Protein AF-A0A662HKB6-F1 (afdb_monomer)

Nearest PDB structures (foldseek):
  6t1f-assembly1_A  TM=4.446E-01  e=5.314E-02  Caulobacter vibrioides NA1000
  7nfu-assembly2_B  TM=4.432E-01  e=6.520E-02  Geobacillus thermoleovorans CCB_US3_UF5
  6t1f-assembly2_C  TM=4.461E-01  e=5.593E-02  Caulobacter vibrioides NA1000
  6t1f-assembly2_D  TM=4.599E-01  e=1.334E-01  Caulobacter vibrioides NA1000
  7nfu-assembly1_A  TM=4.389E-01  e=1.033E-01  Geobacillus thermoleovorans CCB_US3_UF5

Solvent-accessible surface area (backbone atoms only — not comparable to full-atom values): 12835 Å² total; per-residue (Å²): 141,70,59,69,67,50,49,54,52,49,52,50,44,53,34,51,76,72,70,71,57,39,55,35,60,49,13,47,52,52,43,44,40,34,75,76,65,66,45,51,61,64,60,52,18,66,72,62,75,43,57,51,72,59,53,52,52,37,39,52,51,33,55,43,33,55,77,67,58,35,38,51,39,69,68,94,68,88,85,84,77,86,80,76,89,72,74,92,62,95,64,63,48,66,30,46,47,74,50,52,54,54,55,46,52,48,47,51,49,41,46,74,68,59,62,49,55,80,86,46,46,63,57,49,45,40,50,48,50,67,70,46,46,84,56,51,66,68,48,53,53,50,48,49,51,46,45,64,60,52,57,70,71,51,61,62,94,79,50,62,65,66,60,52,51,50,52,51,50,56,56,47,71,71,57,75,94,78,87,77,93,74,61,68,67,58,53,51,52,48,47,52,48,17,64,75,71,72,44,60,52,67,58,54,53,53,50,55,49,48,56,54,34,45,79,67,69,78,104

Sequence (219 aa):
DVDDKEAILLSLSENRIRGDLNPQEVGEALRILKEEYGMSEEEVSQYLSERVVELRRLLEIARVVRGIGARVVEKAGRWRQKVKIERLEEKEVEIPRSIAELLNEIVDWIRNWEFIKEEEENELRAWLLRRGAGLRQWHVMRLRELVRRELRQKRKEEVDVRVFLDEAIAMLSRKKLLKALVDEACITMAKSYAQISKVAFDDIIEEALREYLEKRGYL

pLDDT: mean 74.03, std 15.96, range [29.83, 93.56]

Foldseek 3Di:
DPPPLVVLLVVLQVCVVVVNDFLLSLLVSLCCCCVVVVDDLVRSCVSNVHDSVVNVVSVLLNVLLVVLQAGEGADPDFDDDDDDPDDDDPDRQYAYPLLLVLQLVLLVVCVVLPLDDPVCSSVSSSVSCVLCSNPGPVLSVVLSVCCVPPVSPDDSVPDDPVVVSVVSSVVSVPDDDDDDDDDPVVLVVLVVVCVVVVHDSVVSVVVVVVVVCVVVVVD

Structure (mmCIF, N/CA/C/O backbone):
data_AF-A0A662HKB6-F1
#
_entry.id   AF-A0A662HKB6-F1
#
loop_
_atom_site.group_PDB
_atom_site.id
_atom_site.type_symbol
_atom_site.label_atom_id
_atom_site.label_alt_id
_atom_site.label_comp_id
_atom_site.label_asym_id
_atom_site.label_entity_id
_atom_site.label_seq_id
_atom_site.pdbx_PDB_ins_code
_atom_site.Cartn_x
_atom_site.Cartn_y
_atom_site.Cartn_z
_atom_site.occupancy
_atom_site.B_iso_or_equiv
_atom_site.auth_seq_id
_atom_site.auth_comp_id
_atom_site.auth_asym_id
_atom_site.auth_atom_id
_atom_site.pdbx_PDB_model_num
ATOM 1 N N . ASP A 1 1 ? -19.133 -14.938 35.413 1.00 44.97 1 ASP A N 1
ATOM 2 C CA . ASP A 1 1 ? -18.975 -14.548 33.997 1.00 44.97 1 ASP A CA 1
ATOM 3 C C . ASP A 1 1 ? -17.514 -14.321 33.624 1.00 44.97 1 ASP A C 1
ATOM 5 O O . ASP A 1 1 ? -17.145 -13.242 33.185 1.00 44.97 1 ASP A O 1
ATOM 9 N N . VAL A 1 2 ? -16.664 -15.333 33.834 1.00 48.47 2 VAL A N 1
ATOM 10 C CA . VAL A 1 2 ? -15.216 -15.284 33.525 1.00 48.47 2 VAL A CA 1
ATOM 11 C C . VAL A 1 2 ? -14.871 -16.159 32.302 1.00 48.47 2 VAL A C 1
ATOM 13 O O . VAL A 1 2 ? -13.760 -16.095 31.801 1.00 48.47 2 VAL A O 1
ATOM 16 N N . ASP A 1 3 ? -15.832 -16.896 31.742 1.00 72.12 3 ASP A N 1
ATOM 17 C CA . ASP A 1 3 ? -15.559 -17.951 30.752 1.00 72.12 3 ASP A CA 1
ATOM 18 C C . ASP A 1 3 ? -15.397 -17.419 29.310 1.00 72.12 3 ASP A C 1
ATOM 20 O O . ASP A 1 3 ? -14.420 -17.729 28.635 1.00 72.12 3 ASP A O 1
ATOM 24 N N . ASP A 1 4 ? -16.272 -16.516 28.848 1.00 73.62 4 ASP A N 1
ATOM 25 C CA . ASP A 1 4 ? -16.266 -16.074 27.439 1.00 73.62 4 ASP A CA 1
ATOM 26 C C . ASP A 1 4 ? -15.026 -15.242 27.063 1.00 73.62 4 ASP A C 1
ATOM 28 O O . ASP A 1 4 ? -14.464 -15.380 25.974 1.00 73.62 4 ASP A O 1
ATOM 32 N N . LYS A 1 5 ? -14.558 -14.394 27.987 1.00 76.00 5 LYS A N 1
ATOM 33 C CA . LYS A 1 5 ? -13.358 -13.564 27.795 1.00 76.00 5 LYS A CA 1
ATOM 34 C C . LYS A 1 5 ? -12.097 -14.425 27.704 1.00 76.00 5 LYS A C 1
ATOM 36 O O . LYS A 1 5 ? -11.258 -14.199 26.830 1.00 76.00 5 LYS A O 1
ATOM 41 N N . GLU A 1 6 ? -11.958 -15.392 28.611 1.00 73.25 6 GLU A N 1
ATOM 42 C CA . GLU A 1 6 ? -10.824 -16.319 28.617 1.00 73.25 6 GLU A CA 1
ATOM 43 C C . GLU A 1 6 ? -10.870 -17.248 27.404 1.00 73.25 6 GLU A C 1
ATOM 45 O O . GLU A 1 6 ? -9.833 -17.463 26.783 1.00 73.25 6 GLU A O 1
ATOM 50 N N . ALA A 1 7 ? -12.053 -17.699 26.980 1.00 76.44 7 ALA A N 1
ATOM 51 C CA . ALA A 1 7 ? -12.219 -18.515 25.780 1.00 76.44 7 ALA A CA 1
ATOM 52 C C . ALA A 1 7 ? -11.756 -17.796 24.499 1.00 76.44 7 ALA A C 1
ATOM 54 O O . ALA A 1 7 ? -11.075 -18.402 23.666 1.00 76.44 7 ALA A O 1
ATOM 55 N N . ILE A 1 8 ? -12.063 -16.501 24.341 1.00 73.62 8 ILE A N 1
ATOM 56 C CA . ILE A 1 8 ? -11.604 -15.702 23.189 1.00 73.62 8 ILE A CA 1
ATOM 57 C C . ILE A 1 8 ? -10.076 -15.560 23.197 1.00 73.62 8 ILE A C 1
ATOM 59 O O . ILE A 1 8 ? -9.433 -15.748 22.162 1.00 73.62 8 ILE A O 1
ATOM 63 N N . LEU A 1 9 ? -9.480 -15.259 24.356 1.00 74.50 9 LEU A N 1
ATOM 64 C CA . LEU A 1 9 ? -8.026 -15.137 24.501 1.00 74.50 9 LEU A CA 1
ATOM 65 C C . LEU A 1 9 ? -7.308 -16.469 24.250 1.00 74.50 9 LEU A C 1
ATOM 67 O O . LEU A 1 9 ? -6.303 -16.499 23.535 1.00 74.50 9 LEU A O 1
ATOM 71 N N . LEU A 1 10 ? -7.840 -17.566 24.794 1.00 71.19 10 LEU A N 1
ATOM 72 C CA . LEU A 1 10 ? -7.297 -18.909 24.615 1.00 71.19 10 LEU A CA 1
ATOM 73 C C . LEU A 1 10 ? -7.346 -19.307 23.137 1.00 71.19 10 LEU A C 1
ATOM 75 O O . LEU A 1 10 ? -6.314 -19.659 22.570 1.00 71.19 10 LEU A O 1
ATOM 79 N N . SER A 1 11 ? -8.503 -19.135 22.489 1.00 70.31 11 SER A N 1
ATOM 80 C CA . SER A 1 11 ? -8.692 -19.386 21.056 1.00 70.31 11 SER A CA 1
ATOM 81 C C . SER A 1 11 ? -7.712 -18.582 20.196 1.00 70.31 11 SER A C 1
ATOM 83 O O . SER A 1 11 ? -7.077 -19.130 19.293 1.00 70.31 11 SER A O 1
ATOM 85 N N . LEU A 1 12 ? -7.511 -17.294 20.501 1.00 70.62 12 LEU A N 1
ATOM 86 C CA . LEU A 1 12 ? -6.524 -16.470 19.803 1.00 70.62 12 LEU A CA 1
ATOM 87 C C . LEU A 1 12 ? -5.098 -16.991 19.998 1.00 70.62 12 LEU A C 1
ATOM 89 O O . LEU A 1 12 ? -4.363 -17.125 19.022 1.00 70.62 12 LEU A O 1
ATO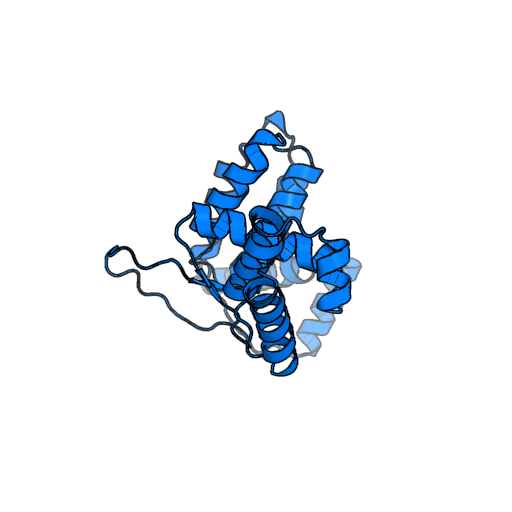M 93 N N . SER A 1 13 ? -4.701 -17.313 21.230 1.00 67.6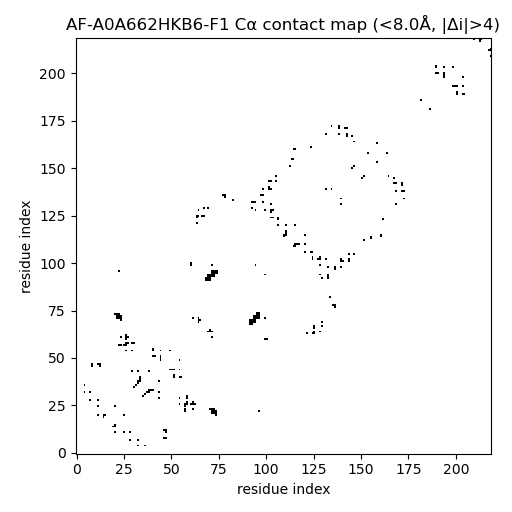9 13 SER A N 1
ATOM 94 C CA . SER A 1 13 ? -3.355 -17.824 21.511 1.00 67.69 13 SER A CA 1
ATOM 95 C C . SER A 1 13 ? -3.084 -19.180 20.841 1.00 67.69 13 SER A C 1
ATOM 97 O O . SER A 1 13 ? -2.036 -19.357 20.218 1.00 67.69 13 SER A O 1
ATOM 99 N N . GLU A 1 14 ? -4.042 -20.111 20.872 1.00 63.50 14 GLU A N 1
ATOM 100 C CA . GLU A 1 14 ? -3.908 -21.442 20.270 1.00 63.50 14 GLU A CA 1
ATOM 101 C C . GLU A 1 14 ? -3.850 -21.380 18.742 1.00 63.50 14 GLU A C 1
ATOM 103 O O . GLU A 1 14 ? -2.961 -21.975 18.123 1.00 63.50 14 GLU A O 1
ATOM 108 N N . ASN A 1 15 ? -4.758 -20.622 18.120 1.00 62.59 15 ASN A N 1
ATOM 109 C CA . ASN A 1 15 ? -4.782 -20.468 16.667 1.00 62.59 15 ASN A CA 1
ATOM 110 C C . ASN A 1 15 ? -3.534 -19.720 16.163 1.00 62.59 15 ASN A C 1
ATOM 112 O O . ASN A 1 15 ? -3.046 -19.991 15.061 1.00 62.59 15 ASN A O 1
ATOM 116 N N . ARG A 1 16 ? -2.961 -18.822 16.978 1.00 61.38 16 ARG A N 1
ATOM 117 C CA . ARG A 1 16 ? -1.699 -18.133 16.667 1.00 61.38 16 ARG A CA 1
ATOM 118 C C . ARG A 1 16 ? -0.515 -19.084 16.662 1.00 61.38 16 ARG A C 1
ATOM 120 O O . ARG A 1 16 ? 0.282 -19.029 15.729 1.00 61.38 16 ARG A O 1
ATOM 127 N N . ILE A 1 17 ? -0.417 -19.956 17.666 1.00 51.34 17 ILE A N 1
ATOM 128 C CA . ILE A 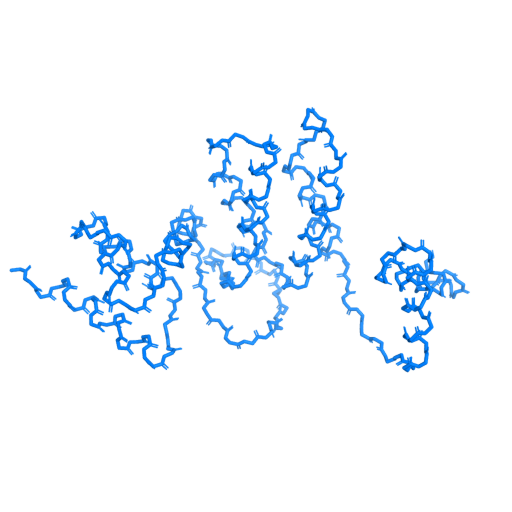1 17 ? 0.647 -20.966 17.764 1.00 51.34 17 ILE A CA 1
ATOM 129 C C . ILE A 1 17 ? 0.602 -21.923 16.565 1.00 51.34 17 ILE A C 1
ATOM 131 O O . ILE A 1 17 ? 1.651 -22.329 16.067 1.00 51.34 17 ILE A O 1
ATOM 135 N N . ARG A 1 18 ? -0.599 -22.248 16.067 1.00 50.28 18 ARG A N 1
ATOM 136 C CA . ARG A 1 18 ? -0.783 -23.088 14.872 1.00 50.28 18 ARG A CA 1
ATOM 137 C C . ARG A 1 18 ? -0.491 -22.370 13.549 1.00 50.28 18 ARG A C 1
ATOM 139 O O . ARG A 1 18 ? -0.201 -23.040 12.565 1.00 50.28 18 ARG A O 1
ATOM 146 N N . GLY A 1 19 ? -0.503 -21.035 13.529 1.00 51.00 19 GLY A N 1
ATOM 147 C CA . GLY A 1 19 ? -0.303 -20.237 12.314 1.00 51.00 19 GLY A CA 1
ATOM 148 C C . GLY A 1 19 ? -1.530 -20.175 11.395 1.00 51.00 19 GLY A C 1
ATOM 149 O O . GLY A 1 19 ? -1.390 -19.801 10.235 1.00 51.00 19 GLY A O 1
ATOM 150 N N . ASP A 1 20 ? -2.711 -20.521 11.913 1.00 51.31 20 ASP A N 1
ATOM 151 C CA . ASP A 1 20 ? -3.961 -20.662 11.148 1.00 51.31 20 ASP A CA 1
ATOM 152 C C . ASP A 1 20 ? -4.877 -19.428 11.244 1.00 51.31 20 ASP A C 1
ATOM 154 O O . ASP A 1 20 ? -5.998 -19.430 10.735 1.00 51.31 20 ASP A O 1
ATOM 158 N N . LEU A 1 21 ? -4.436 -18.366 11.921 1.00 54.97 21 LEU A N 1
ATOM 159 C CA . LEU A 1 21 ? -5.294 -17.220 12.201 1.00 54.97 21 LEU A CA 1
ATOM 160 C C . LEU A 1 21 ? -5.605 -16.392 10.960 1.00 54.97 21 LEU A C 1
ATOM 162 O O . LEU A 1 21 ? -4.728 -15.806 10.335 1.00 54.97 21 LEU A O 1
ATOM 166 N N . ASN A 1 22 ? -6.892 -16.209 10.690 1.00 59.28 22 ASN A N 1
ATOM 167 C CA . ASN A 1 22 ? -7.340 -15.184 9.769 1.00 59.28 22 ASN A CA 1
ATOM 168 C C . ASN A 1 22 ? -7.213 -13.783 10.432 1.00 59.28 22 ASN A C 1
ATOM 170 O O . ASN A 1 22 ? -7.823 -13.549 11.475 1.00 59.28 22 ASN A O 1
ATOM 174 N N . PRO A 1 23 ? -6.497 -12.803 9.840 1.00 58.78 23 PRO A N 1
ATOM 175 C CA . PRO A 1 23 ? -6.316 -11.441 10.352 1.00 58.78 23 PRO A CA 1
ATOM 176 C C . PRO A 1 23 ? -7.598 -10.731 10.743 1.00 58.78 23 PRO A C 1
ATOM 178 O O . PRO A 1 23 ? -7.580 -9.845 11.593 1.00 58.78 23 PRO A O 1
ATOM 181 N N . GLN A 1 24 ? -8.703 -11.080 10.092 1.00 57.91 24 GLN A N 1
ATOM 182 C CA . GLN A 1 24 ? -9.995 -10.492 10.385 1.00 57.91 24 GLN A CA 1
ATOM 183 C C . GLN A 1 24 ? -10.644 -11.096 11.629 1.00 57.91 24 GLN A C 1
ATOM 185 O O . GLN A 1 24 ? -11.254 -10.358 12.393 1.00 57.91 24 GLN A O 1
ATOM 190 N N . GLU A 1 25 ? -10.476 -12.398 11.862 1.00 60.84 25 GLU A N 1
ATOM 191 C CA . GLU A 1 25 ? -10.904 -13.055 13.104 1.00 60.84 25 GLU A CA 1
ATOM 192 C C . GLU A 1 25 ? -10.080 -12.537 14.278 1.00 60.84 25 GLU A C 1
ATOM 194 O O . GLU A 1 25 ? -10.635 -12.221 15.325 1.00 60.84 25 GLU A O 1
ATOM 199 N N . VAL A 1 26 ? -8.774 -12.338 14.065 1.00 68.94 26 VAL A N 1
ATOM 200 C CA . VAL A 1 26 ? -7.903 -11.680 15.043 1.00 68.94 26 VAL A CA 1
ATOM 201 C C . VAL A 1 26 ? -8.379 -10.264 15.308 1.00 68.94 26 VAL A C 1
ATOM 203 O O . VAL A 1 26 ? -8.664 -9.921 16.445 1.00 68.94 26 VAL A O 1
ATOM 206 N N . GLY A 1 27 ? -8.516 -9.441 14.271 1.00 67.50 27 GLY A N 1
ATOM 207 C CA . GLY A 1 27 ? -8.954 -8.058 14.421 1.00 67.50 27 GLY A CA 1
ATOM 208 C C . GLY A 1 27 ? -10.330 -7.925 15.078 1.00 67.50 27 GLY A C 1
ATOM 209 O O . GLY A 1 27 ? -10.537 -7.008 15.869 1.00 67.50 27 GLY A O 1
ATOM 210 N N . GLU A 1 28 ? -11.248 -8.853 14.808 1.00 68.25 28 GLU A N 1
ATOM 211 C CA . GLU A 1 28 ? -12.572 -8.863 15.422 1.00 68.25 28 GLU A CA 1
ATOM 212 C C . GLU A 1 28 ? -12.550 -9.322 16.876 1.00 68.25 28 GLU A C 1
ATOM 214 O O . GLU A 1 28 ? -13.160 -8.680 17.727 1.00 68.25 28 GLU A O 1
ATOM 219 N N . ALA A 1 29 ? -11.811 -10.382 17.186 1.00 70.12 29 ALA A N 1
ATOM 220 C CA . ALA A 1 29 ? -11.629 -10.823 18.559 1.00 70.12 29 ALA A CA 1
ATOM 221 C C . ALA A 1 29 ? -10.907 -9.750 19.392 1.00 70.12 29 ALA A C 1
ATOM 223 O O . ALA A 1 29 ? -11.325 -9.455 20.507 1.00 70.12 29 ALA A O 1
ATOM 224 N N . LEU A 1 30 ? -9.897 -9.076 18.828 1.00 73.19 30 LEU A N 1
ATOM 225 C CA . LEU A 1 30 ? -9.243 -7.916 19.443 1.00 73.19 30 LEU A CA 1
ATOM 226 C C . LEU A 1 30 ? -10.231 -6.768 19.689 1.00 73.19 30 LEU A C 1
ATOM 228 O O . LEU A 1 30 ? -10.173 -6.118 20.733 1.00 73.19 30 LEU A O 1
ATOM 232 N N . ARG A 1 31 ? -11.140 -6.510 18.740 1.00 77.69 31 ARG A N 1
ATOM 233 C CA . ARG A 1 31 ? -12.181 -5.488 18.887 1.00 77.69 31 ARG A CA 1
ATOM 234 C C . ARG A 1 31 ? -13.118 -5.838 20.037 1.00 77.69 31 ARG A C 1
ATOM 236 O O . ARG A 1 31 ? -13.344 -4.980 20.879 1.00 77.69 31 ARG A O 1
ATOM 243 N N . ILE A 1 32 ? -13.615 -7.073 20.096 1.00 77.44 32 ILE A N 1
ATOM 244 C CA . ILE A 1 32 ? -14.493 -7.564 21.169 1.00 77.44 32 ILE A CA 1
ATOM 245 C C . ILE A 1 32 ? -13.786 -7.446 22.529 1.00 77.44 32 ILE A C 1
ATOM 247 O O . ILE A 1 32 ? -14.333 -6.863 23.463 1.00 77.44 32 ILE A O 1
ATOM 251 N N . LEU A 1 33 ? -12.530 -7.894 22.632 1.00 79.38 33 LEU A N 1
ATOM 252 C CA . LEU A 1 33 ? -11.732 -7.781 23.859 1.00 79.38 33 LEU A CA 1
ATOM 253 C C . LEU A 1 33 ? -11.580 -6.326 24.335 1.00 79.38 33 LEU A C 1
ATOM 255 O O . LEU A 1 33 ? -11.618 -6.067 25.538 1.00 79.38 33 LEU A O 1
ATOM 259 N N . LYS A 1 34 ? -11.458 -5.371 23.407 1.00 79.25 34 LYS A N 1
ATOM 260 C CA . LYS A 1 34 ? -11.313 -3.944 23.722 1.00 79.25 34 LYS A CA 1
ATOM 261 C C . LYS A 1 34 ? -12.644 -3.243 24.007 1.00 79.25 34 LYS A C 1
ATOM 263 O O . LYS A 1 34 ? -12.747 -2.493 24.970 1.00 79.25 34 LYS A O 1
ATOM 268 N N . GLU A 1 35 ? -13.642 -3.436 23.151 1.00 80.12 35 GLU A N 1
ATOM 269 C CA . GLU A 1 35 ? -14.905 -2.687 23.165 1.00 80.12 35 GLU A CA 1
ATOM 270 C C . GLU A 1 35 ? -15.938 -3.299 24.115 1.00 80.12 35 GLU A C 1
ATOM 272 O O . GLU A 1 35 ? -16.667 -2.555 24.764 1.00 80.12 35 GLU A O 1
ATOM 277 N N . GLU A 1 36 ? -15.983 -4.629 24.232 1.00 81.00 36 GLU A N 1
ATOM 278 C CA . GLU A 1 36 ? -16.970 -5.341 25.057 1.00 81.00 36 GLU A CA 1
ATOM 279 C C . GLU A 1 36 ? -16.385 -5.750 26.415 1.00 81.00 36 GLU A C 1
ATOM 281 O O . GLU A 1 36 ? -17.066 -5.653 27.434 1.00 81.00 36 GLU A O 1
ATOM 286 N N . TYR A 1 37 ? -15.102 -6.128 26.457 1.00 80.69 37 TYR A N 1
ATOM 287 C CA . TYR A 1 37 ? -14.422 -6.543 27.695 1.00 80.69 37 TYR A CA 1
ATOM 288 C C . TYR A 1 37 ? -13.463 -5.496 28.281 1.00 80.69 37 TYR A C 1
ATOM 290 O O . TYR A 1 37 ? -12.811 -5.768 29.294 1.00 80.69 37 TYR A O 1
ATOM 298 N N . GLY A 1 38 ? -13.373 -4.311 27.665 1.00 79.00 38 GLY A N 1
ATOM 299 C CA . GLY A 1 38 ? -12.637 -3.158 28.190 1.00 79.00 38 GLY A CA 1
ATOM 300 C C . GLY A 1 38 ? -11.121 -3.341 28.303 1.00 79.00 38 GLY A C 1
ATOM 301 O O . GLY A 1 38 ? -10.488 -2.588 29.040 1.00 79.00 38 GLY A O 1
ATOM 302 N N . MET A 1 39 ? -10.530 -4.333 27.628 1.00 80.75 39 MET A N 1
ATOM 303 C CA . MET A 1 39 ? -9.088 -4.572 27.705 1.00 80.75 39 MET A CA 1
ATOM 304 C C . MET A 1 39 ? -8.300 -3.481 26.982 1.00 80.75 39 MET A C 1
ATOM 306 O O . MET A 1 39 ? -8.617 -3.084 25.857 1.00 80.75 39 MET A O 1
ATOM 310 N N . SER A 1 40 ? -7.218 -3.043 27.614 1.00 78.38 40 SER A N 1
ATOM 311 C CA . SER A 1 40 ? -6.204 -2.198 26.991 1.00 78.38 40 SER A CA 1
ATOM 312 C C . SER A 1 40 ? -5.377 -2.980 25.968 1.00 78.38 40 SER A C 1
ATOM 314 O O . SER A 1 40 ? -5.260 -4.206 26.011 1.00 78.38 40 SER A O 1
ATOM 316 N N . GLU A 1 41 ? -4.770 -2.267 25.023 1.00 71.19 41 GLU A N 1
ATOM 317 C CA . GLU A 1 41 ? -3.935 -2.893 23.992 1.00 71.19 41 GLU A CA 1
ATOM 318 C C . GLU A 1 41 ? -2.658 -3.490 24.591 1.00 71.19 41 GLU A C 1
ATOM 320 O O . GLU A 1 41 ? -2.126 -4.465 24.067 1.00 71.19 41 GLU A O 1
ATOM 325 N N . GLU A 1 42 ? -2.192 -2.934 25.708 1.00 71.94 42 GLU A N 1
ATOM 326 C CA . GLU A 1 42 ? -1.078 -3.430 26.505 1.00 71.94 42 GLU A CA 1
ATOM 327 C C . GLU A 1 42 ? -1.411 -4.771 27.175 1.00 71.94 42 GLU A C 1
ATOM 329 O O . GLU A 1 42 ? -0.598 -5.695 27.124 1.00 71.94 42 GLU A O 1
ATOM 334 N N . GLU A 1 43 ? -2.613 -4.919 27.739 1.00 72.50 43 GLU A N 1
ATOM 335 C CA . GLU A 1 43 ? -3.073 -6.187 28.325 1.00 72.50 43 GLU A CA 1
ATOM 336 C C . GLU A 1 43 ? -3.220 -7.275 27.256 1.00 72.50 43 GLU A C 1
ATOM 338 O O . GLU A 1 43 ? -2.793 -8.413 27.453 1.00 72.50 43 GLU A O 1
ATOM 343 N N . VAL A 1 44 ? -3.770 -6.922 26.092 1.00 71.00 44 VAL A N 1
ATOM 344 C CA . VAL A 1 44 ? -3.931 -7.865 24.977 1.00 71.00 44 VAL A CA 1
ATOM 345 C C . VAL A 1 44 ? -2.577 -8.233 24.350 1.00 71.00 44 VAL A C 1
ATOM 347 O O . VAL A 1 44 ? -2.342 -9.392 24.010 1.00 71.00 44 VAL A O 1
ATOM 350 N N . SER A 1 45 ? -1.650 -7.275 24.263 1.00 72.81 45 SER A N 1
ATOM 351 C CA . SER A 1 45 ? -0.261 -7.473 23.820 1.00 72.81 45 SER A CA 1
ATOM 352 C C . SER A 1 45 ? 0.492 -8.468 24.691 1.00 72.81 45 SER A C 1
ATOM 354 O O . SER A 1 45 ? 1.135 -9.375 24.158 1.00 72.81 45 SER A O 1
ATOM 356 N N . GLN A 1 46 ? 0.389 -8.326 26.014 1.00 71.62 46 GLN A N 1
ATOM 357 C CA . GLN A 1 46 ? 1.024 -9.245 26.956 1.00 71.62 46 GLN A CA 1
ATOM 358 C C . GLN A 1 46 ? 0.480 -10.665 26.810 1.00 71.62 46 GLN A C 1
ATOM 360 O O . GLN A 1 46 ? 1.256 -11.618 26.823 1.00 71.62 46 GLN A O 1
ATOM 365 N N . TYR A 1 47 ? -0.832 -10.804 26.616 1.00 68.62 47 TYR A N 1
ATOM 366 C CA . TYR A 1 47 ? -1.473 -12.110 26.494 1.00 68.62 47 TYR A CA 1
ATOM 367 C C . TYR A 1 47 ? -1.127 -12.824 25.178 1.00 68.62 47 TYR A C 1
ATOM 369 O O . TYR A 1 47 ? -0.892 -14.029 25.163 1.00 68.62 47 TYR A O 1
ATOM 377 N N . LEU A 1 48 ? -1.052 -12.081 24.068 1.00 67.00 48 LEU A N 1
ATOM 378 C CA . LEU A 1 48 ? -0.768 -12.629 22.734 1.00 67.00 48 LEU A CA 1
ATOM 379 C C . LEU A 1 48 ? 0.727 -12.663 22.381 1.00 67.00 48 LEU A C 1
ATOM 381 O O . LEU A 1 48 ? 1.090 -13.146 21.310 1.00 67.00 48 LEU A O 1
ATOM 385 N N . SER A 1 49 ? 1.600 -12.165 23.266 1.00 65.50 49 SER A N 1
ATOM 386 C CA . SER A 1 49 ? 3.041 -11.999 23.007 1.00 65.50 49 SER A CA 1
ATOM 387 C C . SER A 1 49 ? 3.336 -11.217 21.717 1.00 65.50 49 SER A C 1
ATOM 389 O O . SER A 1 49 ? 4.305 -11.489 21.007 1.00 65.50 49 SER A O 1
ATOM 391 N N . GLU A 1 50 ? 2.491 -10.237 21.398 1.00 64.44 50 GLU A N 1
ATOM 392 C CA . GLU A 1 50 ? 2.538 -9.475 20.147 1.00 64.44 50 GLU A CA 1
ATOM 393 C C . GLU A 1 50 ? 2.798 -8.002 20.442 1.00 64.44 50 GLU A C 1
ATOM 395 O O . GLU A 1 50 ? 2.424 -7.501 21.500 1.00 64.44 50 GLU A O 1
ATOM 400 N N . ARG A 1 51 ? 3.455 -7.268 19.541 1.00 66.00 51 ARG A N 1
ATOM 401 C CA . ARG A 1 51 ? 3.768 -5.858 19.813 1.00 66.00 51 ARG A CA 1
ATOM 402 C C . ARG A 1 51 ? 2.487 -5.027 19.771 1.00 66.00 51 ARG A C 1
ATOM 404 O O . ARG A 1 51 ? 1.733 -5.114 18.807 1.00 66.00 51 ARG A O 1
ATOM 411 N N . VAL A 1 52 ? 2.303 -4.128 20.741 1.00 59.97 52 VAL A N 1
ATOM 412 C CA . VAL A 1 52 ? 1.171 -3.172 20.799 1.00 59.97 52 VAL A CA 1
ATOM 413 C C . VAL A 1 52 ? 0.945 -2.453 19.455 1.00 59.97 52 VAL A C 1
ATOM 415 O O . VAL A 1 52 ? -0.186 -2.272 19.014 1.00 59.97 52 VAL A O 1
ATOM 418 N N . VAL A 1 53 ? 2.023 -2.102 18.744 1.00 55.28 53 VAL A N 1
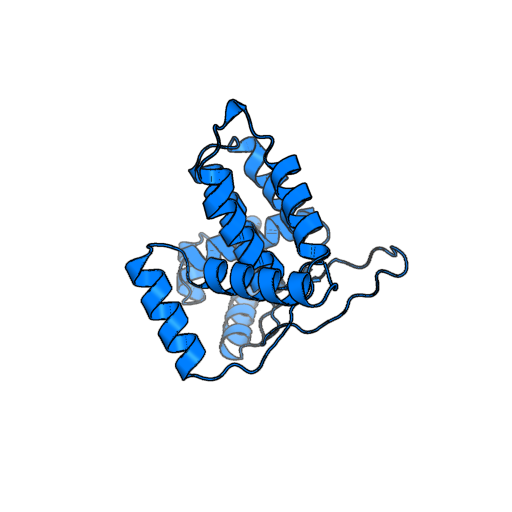ATOM 419 C CA . VAL A 1 53 ? 1.968 -1.460 17.416 1.00 55.28 53 VAL A CA 1
ATOM 420 C C . VAL A 1 53 ? 1.328 -2.355 16.344 1.00 55.28 53 VAL A C 1
ATOM 422 O O . VAL A 1 53 ? 0.596 -1.862 15.487 1.00 55.28 53 VAL A O 1
ATOM 425 N N . GLU A 1 54 ? 1.589 -3.662 16.372 1.00 61.81 54 GLU A N 1
ATOM 426 C CA . GLU A 1 54 ? 0.990 -4.622 15.437 1.00 61.81 54 GLU A CA 1
ATOM 427 C C . GLU A 1 54 ? -0.494 -4.839 15.745 1.00 61.81 54 GLU A C 1
ATOM 429 O O . GLU A 1 54 ? -1.307 -4.857 14.821 1.00 61.81 54 GLU A O 1
ATOM 434 N N . LEU A 1 55 ? -0.862 -4.886 17.029 1.00 63.78 55 LEU A N 1
ATOM 435 C CA . LEU A 1 55 ? -2.261 -4.962 17.460 1.00 63.78 55 LEU A CA 1
ATOM 436 C C . LEU A 1 55 ? -3.074 -3.740 17.030 1.00 63.78 55 LEU A C 1
ATOM 438 O O . LEU A 1 55 ? -4.167 -3.896 16.485 1.00 63.78 55 LEU A O 1
ATOM 442 N N . ARG A 1 56 ? -2.526 -2.528 17.197 1.00 67.38 56 ARG A N 1
ATOM 443 C CA . ARG A 1 56 ? -3.161 -1.285 16.723 1.00 67.38 56 ARG A CA 1
ATOM 444 C C . ARG A 1 56 ? -3.452 -1.331 15.228 1.00 67.38 56 ARG A C 1
ATOM 446 O O . ARG A 1 56 ? -4.567 -1.028 14.813 1.00 67.38 56 ARG A O 1
ATOM 453 N N . ARG A 1 57 ? -2.468 -1.757 14.427 1.00 67.75 57 ARG A N 1
ATOM 454 C CA . ARG A 1 57 ? -2.624 -1.888 12.970 1.00 67.75 57 ARG A CA 1
ATOM 455 C C . ARG A 1 57 ? -3.729 -2.872 12.599 1.00 67.75 57 ARG A C 1
ATOM 457 O O . ARG A 1 57 ? -4.540 -2.571 11.728 1.00 67.75 57 ARG A O 1
ATOM 464 N N . LEU A 1 58 ? -3.774 -4.031 13.255 1.00 67.81 58 LEU A N 1
ATOM 465 C CA . LEU A 1 58 ? -4.796 -5.051 13.007 1.00 67.81 58 LEU A CA 1
ATOM 466 C C . LEU A 1 58 ? -6.205 -4.558 13.357 1.00 67.81 58 LEU A C 1
ATOM 468 O O . LEU A 1 58 ? -7.124 -4.718 12.555 1.00 67.81 58 LEU A O 1
ATOM 472 N N . LEU A 1 59 ? -6.361 -3.914 14.516 1.00 70.88 59 LEU A N 1
ATOM 473 C CA . LEU A 1 59 ? -7.623 -3.316 14.961 1.00 70.88 59 LEU A CA 1
ATOM 474 C C . LEU A 1 59 ? -8.132 -2.252 13.985 1.00 70.88 59 LEU A C 1
ATOM 476 O O . LEU A 1 59 ? -9.312 -2.226 13.633 1.00 70.88 59 LEU A O 1
ATOM 480 N N . GLU A 1 60 ? -7.240 -1.377 13.532 1.00 72.31 60 GLU A N 1
ATOM 481 C CA . GLU A 1 60 ? -7.572 -0.310 12.594 1.00 72.31 60 GLU A CA 1
ATOM 482 C C . GLU A 1 60 ? -8.007 -0.871 11.233 1.00 72.31 60 GLU A C 1
ATOM 484 O O . GLU A 1 60 ? -9.051 -0.486 10.702 1.00 72.31 60 GLU A O 1
ATOM 489 N N . ILE A 1 61 ? -7.260 -1.845 10.701 1.00 67.50 61 ILE A N 1
ATOM 490 C CA . ILE A 1 61 ? -7.622 -2.558 9.470 1.00 67.50 61 ILE A CA 1
ATOM 491 C C . ILE A 1 61 ? -9.010 -3.194 9.609 1.00 67.50 61 ILE A C 1
ATOM 493 O O . ILE A 1 61 ? -9.851 -3.015 8.729 1.00 67.50 61 ILE A O 1
ATOM 497 N N . ALA A 1 62 ? -9.272 -3.910 10.704 1.00 67.06 62 ALA A N 1
ATOM 498 C CA . ALA A 1 62 ? -10.531 -4.621 10.909 1.00 67.06 62 ALA A CA 1
ATOM 499 C C . ALA A 1 62 ? -11.742 -3.677 10.966 1.00 67.06 62 ALA A C 1
ATOM 501 O O . ALA A 1 62 ? -12.767 -3.954 10.336 1.00 67.06 62 ALA A O 1
ATOM 502 N N . ARG A 1 63 ? -11.609 -2.534 11.652 1.00 71.75 63 ARG A N 1
ATOM 503 C CA . ARG A 1 63 ? -12.657 -1.503 11.731 1.00 71.75 63 ARG A CA 1
ATOM 504 C C . ARG A 1 63 ? -13.013 -0.946 10.357 1.00 71.75 63 ARG A C 1
ATOM 506 O O . ARG A 1 63 ? -14.189 -0.906 9.994 1.00 71.75 63 ARG A O 1
ATOM 513 N N . VAL A 1 64 ? -12.004 -0.565 9.574 1.00 67.75 64 VAL A N 1
ATOM 514 C CA . VAL A 1 64 ? -12.224 0.019 8.245 1.00 67.75 64 VAL A CA 1
ATOM 515 C C . VAL A 1 64 ? -12.796 -1.019 7.282 1.00 67.75 64 VAL A C 1
ATOM 517 O O . VAL A 1 64 ? -13.749 -0.729 6.564 1.00 67.75 64 VAL A O 1
ATOM 520 N N . VAL A 1 65 ? -12.271 -2.246 7.302 1.00 65.75 65 VAL A N 1
ATOM 521 C CA . VAL A 1 65 ? -12.698 -3.338 6.415 1.00 65.75 65 VAL A CA 1
ATOM 522 C C . VAL A 1 65 ? -14.150 -3.762 6.678 1.00 65.75 65 VAL A C 1
ATOM 524 O O . VAL A 1 65 ? -14.915 -3.953 5.730 1.00 65.75 65 VAL A O 1
ATOM 527 N N . ARG A 1 66 ? -14.577 -3.813 7.945 1.00 65.94 66 ARG A N 1
ATOM 528 C CA . ARG A 1 66 ? -15.984 -4.036 8.311 1.00 65.94 66 ARG A CA 1
ATOM 529 C C . ARG A 1 66 ? -16.892 -2.914 7.808 1.00 65.94 66 ARG A C 1
ATOM 531 O O . ARG A 1 66 ? -17.930 -3.200 7.218 1.00 65.94 66 ARG A O 1
ATOM 538 N N . GLY A 1 67 ? -16.490 -1.652 7.982 1.00 62.38 67 GLY A N 1
ATOM 539 C CA . GLY A 1 67 ? -17.252 -0.487 7.508 1.00 62.38 67 GLY A CA 1
ATOM 540 C C . GLY A 1 67 ? -17.452 -0.443 5.986 1.00 62.38 67 GLY A C 1
ATOM 541 O O . GLY A 1 67 ? -18.289 0.304 5.479 1.00 62.38 67 GLY A O 1
ATOM 542 N N . ILE A 1 68 ? -16.704 -1.255 5.234 1.00 59.41 68 ILE A N 1
ATOM 543 C CA . ILE A 1 68 ? -16.826 -1.374 3.781 1.00 59.41 68 ILE A CA 1
ATOM 544 C C . ILE A 1 68 ? -17.435 -2.691 3.291 1.00 59.41 68 ILE A C 1
ATOM 546 O O . ILE A 1 68 ? -17.495 -2.884 2.079 1.00 59.41 68 ILE A O 1
ATOM 550 N N . GLY A 1 69 ? -17.896 -3.569 4.190 1.00 57.72 69 GLY A N 1
ATOM 551 C CA . GLY A 1 69 ? -18.458 -4.874 3.816 1.00 57.72 69 GLY A CA 1
ATOM 552 C C . GLY A 1 69 ? -17.443 -5.801 3.134 1.00 57.72 69 GLY A C 1
ATOM 553 O O . GLY A 1 69 ? -17.811 -6.619 2.294 1.00 57.72 69 GLY A O 1
ATOM 554 N N . ALA A 1 70 ? -16.152 -5.635 3.437 1.00 58.94 70 ALA A N 1
ATOM 555 C CA . ALA A 1 70 ? -15.064 -6.431 2.875 1.00 58.94 70 ALA A CA 1
ATOM 556 C C . ALA A 1 70 ? -14.519 -7.427 3.911 1.00 58.94 70 ALA A C 1
ATOM 558 O O . ALA A 1 70 ? -14.788 -7.316 5.112 1.00 58.94 70 ALA A O 1
ATOM 559 N N . ARG A 1 71 ? -13.728 -8.403 3.450 1.00 58.56 71 ARG A N 1
ATOM 560 C CA . ARG A 1 71 ? -13.038 -9.365 4.318 1.00 58.56 71 ARG A CA 1
ATOM 561 C C . ARG A 1 71 ? -11.525 -9.324 4.150 1.00 58.56 71 ARG A C 1
ATOM 563 O O . ARG A 1 71 ? -11.040 -9.309 3.025 1.00 58.56 71 ARG A O 1
ATOM 570 N N . VAL A 1 72 ? -10.767 -9.296 5.251 1.00 54.19 72 VAL A N 1
ATOM 571 C CA . VAL A 1 72 ? -9.307 -9.483 5.202 1.00 54.19 72 VAL A CA 1
ATOM 572 C C . VAL A 1 72 ? -9.020 -10.966 5.291 1.00 54.19 72 VAL A C 1
ATOM 574 O O . VAL A 1 72 ? -9.615 -11.653 6.107 1.00 54.19 72 VAL A O 1
ATOM 577 N N . VAL A 1 73 ? -8.101 -11.450 4.467 1.00 57.41 73 VAL A N 1
ATOM 578 C CA . VAL A 1 73 ? -7.679 -12.855 4.463 1.00 57.41 73 VAL A CA 1
ATOM 579 C C . VAL A 1 73 ? -6.157 -12.950 4.554 1.00 57.41 73 VAL A C 1
ATOM 581 O O . VAL A 1 73 ? -5.435 -12.248 3.833 1.00 57.41 73 VAL A O 1
ATOM 584 N N . GLU A 1 74 ? -5.655 -13.836 5.421 1.00 46.69 74 GLU A N 1
ATOM 585 C CA . GLU A 1 74 ? -4.265 -14.300 5.365 1.00 46.69 74 GLU A CA 1
ATOM 586 C C . GLU A 1 74 ? -4.164 -15.347 4.259 1.00 46.69 74 GLU A C 1
ATOM 588 O O . GLU A 1 74 ? -4.761 -16.417 4.325 1.00 46.69 74 GLU A O 1
ATOM 593 N N . LYS A 1 75 ? -3.417 -15.029 3.198 1.00 45.00 75 LYS A N 1
ATOM 594 C CA . LYS A 1 75 ? -2.969 -16.033 2.230 1.00 45.00 75 LYS A CA 1
ATOM 595 C C . LYS A 1 75 ? -1.451 -16.027 2.229 1.00 45.00 75 LYS A C 1
ATOM 597 O O . LYS A 1 75 ? -0.828 -15.022 1.878 1.00 45.00 75 LYS A O 1
ATOM 602 N N . ALA A 1 76 ? -0.854 -17.14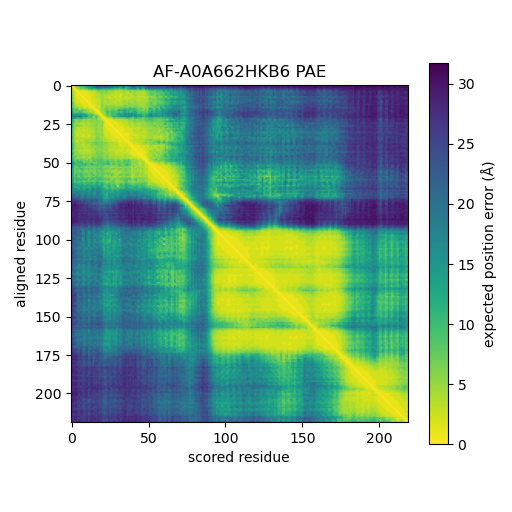7 2.621 1.00 30.59 76 ALA A N 1
ATOM 603 C CA . ALA A 1 76 ? 0.577 -17.360 2.486 1.00 30.59 76 ALA A CA 1
ATOM 604 C C . ALA A 1 76 ? 0.941 -17.438 0.988 1.00 30.59 76 ALA A C 1
ATOM 606 O O . ALA A 1 76 ? 0.493 -18.330 0.270 1.00 30.59 76 ALA A O 1
ATOM 607 N N . GLY A 1 77 ? 1.754 -16.492 0.503 1.00 32.12 77 GLY A N 1
ATOM 608 C CA . GLY A 1 77 ? 2.344 -16.521 -0.842 1.00 32.12 77 GLY A CA 1
ATOM 609 C C . GLY A 1 77 ? 1.890 -15.420 -1.815 1.00 32.12 77 GLY A C 1
ATOM 610 O O . GLY A 1 77 ? 0.837 -14.801 -1.680 1.00 32.12 77 GLY A O 1
ATOM 611 N N . ARG A 1 78 ? 2.728 -15.166 -2.837 1.00 31.88 78 ARG A N 1
ATOM 612 C CA . ARG A 1 78 ? 2.493 -14.175 -3.909 1.00 31.88 78 ARG A CA 1
ATOM 613 C C . ARG A 1 78 ? 1.190 -14.484 -4.655 1.00 31.88 78 ARG A C 1
ATOM 615 O O . ARG A 1 78 ? 1.120 -15.456 -5.408 1.00 31.88 78 ARG A O 1
ATOM 622 N N . TRP A 1 79 ? 0.199 -13.608 -4.519 1.00 34.41 79 TRP A N 1
ATOM 623 C CA . TRP A 1 79 ? -1.123 -13.780 -5.121 1.00 34.41 79 TRP A CA 1
ATOM 624 C C . TRP A 1 79 ? -1.059 -13.811 -6.661 1.00 34.41 79 TRP A C 1
ATOM 626 O O . TRP A 1 79 ? -0.653 -12.849 -7.321 1.00 34.41 79 TRP A O 1
ATOM 636 N N . ARG A 1 80 ? -1.507 -14.927 -7.247 1.00 38.88 80 ARG A N 1
ATOM 637 C CA . ARG A 1 80 ? -1.909 -15.047 -8.654 1.00 38.88 80 ARG A CA 1
ATOM 638 C C . ARG A 1 80 ? -3.404 -15.344 -8.676 1.00 38.88 80 ARG A C 1
ATOM 640 O O . ARG A 1 80 ? -3.791 -16.495 -8.538 1.00 38.88 80 ARG A O 1
ATOM 647 N N . GLN A 1 81 ? -4.249 -14.345 -8.899 1.00 37.97 81 GLN A N 1
ATOM 648 C CA . GLN A 1 81 ? -5.614 -14.632 -9.337 1.00 37.97 81 GLN A CA 1
ATOM 649 C C . GLN A 1 81 ? -6.106 -13.546 -10.289 1.00 37.97 81 GLN A C 1
ATOM 651 O O . GLN A 1 81 ? -5.979 -12.350 -10.035 1.00 37.97 81 GLN A O 1
ATOM 656 N N . LYS A 1 82 ? -6.580 -13.986 -11.457 1.00 33.09 82 LYS A N 1
ATOM 657 C CA . LYS A 1 82 ? -7.344 -13.167 -12.395 1.00 33.09 82 LYS A CA 1
ATOM 658 C C . LYS A 1 82 ? -8.772 -13.142 -11.855 1.00 33.09 82 LYS A C 1
ATOM 660 O O . LYS A 1 82 ? -9.445 -14.163 -11.941 1.00 33.09 82 LYS A O 1
ATOM 665 N N . VAL A 1 83 ? -9.225 -12.018 -11.310 1.00 36.09 83 VAL A N 1
ATOM 666 C CA . VAL A 1 83 ? -10.656 -11.836 -11.044 1.00 36.09 83 VAL A CA 1
ATOM 667 C C . VAL A 1 83 ? -11.295 -11.409 -12.363 1.00 36.09 83 VAL A C 1
ATOM 669 O O . VAL A 1 83 ? -11.012 -10.328 -12.878 1.00 36.09 83 VAL A O 1
ATOM 672 N N . LYS A 1 84 ? -12.090 -12.301 -12.960 1.00 29.86 84 LYS A N 1
ATOM 673 C CA . LYS A 1 84 ? -13.079 -11.913 -13.967 1.00 29.86 84 LYS A CA 1
ATOM 674 C C . LYS A 1 84 ? -14.175 -11.158 -13.222 1.00 29.86 84 LYS A C 1
ATOM 676 O O . LYS A 1 84 ? -14.821 -11.738 -12.357 1.00 29.86 84 LYS A O 1
ATOM 681 N N . ILE A 1 85 ? -14.357 -9.881 -13.539 1.00 34.09 85 ILE A N 1
ATOM 682 C CA . ILE A 1 85 ? -15.493 -9.102 -13.046 1.00 34.09 85 ILE A CA 1
ATOM 683 C C . ILE A 1 85 ? -16.684 -9.466 -13.939 1.00 34.09 85 ILE A C 1
ATOM 685 O O . ILE A 1 85 ? -16.964 -8.792 -14.925 1.00 34.09 85 ILE A O 1
ATOM 689 N N . GLU A 1 86 ? -17.333 -10.591 -13.651 1.00 29.83 86 GLU A N 1
ATOM 690 C CA . GLU A 1 86 ? -18.651 -10.912 -14.197 1.00 29.83 86 GLU A CA 1
ATOM 691 C C . GLU A 1 86 ? -19.669 -10.682 -13.076 1.00 29.83 86 GLU A C 1
ATOM 693 O O . GLU A 1 86 ? -19.679 -11.425 -12.104 1.00 29.83 86 GLU A O 1
ATOM 698 N N . ARG A 1 87 ? -20.466 -9.613 -13.244 1.00 31.48 87 ARG A N 1
ATOM 699 C CA . ARG A 1 87 ? -21.669 -9.207 -12.489 1.00 31.48 87 ARG A CA 1
ATOM 700 C C . ARG A 1 87 ? -21.532 -9.110 -10.958 1.00 31.48 87 ARG A C 1
ATOM 702 O O . ARG A 1 87 ? -21.322 -10.086 -10.254 1.00 31.48 87 ARG A O 1
ATOM 709 N N . LEU A 1 88 ? -21.729 -7.883 -10.470 1.00 34.91 88 LEU A N 1
ATOM 710 C CA . LEU A 1 88 ? -21.913 -7.512 -9.065 1.00 34.91 88 LEU A CA 1
ATOM 711 C C . LEU A 1 88 ? -23.163 -8.200 -8.485 1.00 34.91 88 LEU A C 1
ATOM 713 O O . LEU A 1 88 ? -24.227 -7.601 -8.397 1.00 34.91 88 LEU A O 1
ATOM 717 N N . GLU A 1 89 ? -23.038 -9.467 -8.115 1.00 31.20 89 GLU A N 1
ATOM 718 C CA . GLU A 1 89 ? -23.654 -9.943 -6.879 1.00 31.20 89 GLU A CA 1
ATOM 719 C C . GLU A 1 89 ? -22.747 -9.470 -5.737 1.00 31.20 89 GLU A C 1
ATOM 721 O O . GLU A 1 89 ? -21.526 -9.431 -5.914 1.00 31.20 89 GLU A O 1
ATOM 726 N N . GLU A 1 90 ? -23.327 -9.058 -4.610 1.00 37.12 90 GLU A N 1
ATOM 727 C CA . GLU A 1 90 ? -22.644 -8.608 -3.389 1.00 37.12 90 GLU A CA 1
ATOM 728 C C . GLU A 1 90 ? -21.722 -9.707 -2.830 1.00 37.12 90 GLU A C 1
ATOM 730 O O . GLU A 1 90 ? -22.017 -10.377 -1.847 1.00 37.12 90 GLU A O 1
ATOM 735 N N . LYS A 1 91 ? -20.589 -9.945 -3.486 1.00 39.94 91 LYS A N 1
ATOM 736 C CA . LYS A 1 91 ? -19.509 -10.759 -2.951 1.00 39.94 91 LYS A CA 1
ATOM 737 C C . LYS A 1 91 ? -18.653 -9.843 -2.104 1.00 39.94 91 LYS A C 1
ATOM 739 O O . LYS A 1 91 ? -18.018 -8.932 -2.635 1.00 39.94 91 LYS A O 1
ATOM 744 N N . GLU A 1 92 ? -18.665 -10.099 -0.799 1.00 48.06 92 GLU A N 1
ATOM 745 C CA . GLU A 1 92 ? -17.715 -9.538 0.156 1.00 48.06 92 GLU A CA 1
ATOM 746 C C . GLU A 1 92 ? -16.324 -9.510 -0.477 1.00 48.06 92 GLU A C 1
ATOM 748 O O . GLU A 1 92 ? -15.788 -10.519 -0.945 1.00 48.06 92 GLU A O 1
ATOM 753 N N . VAL A 1 93 ? -15.767 -8.313 -0.568 1.00 56.06 93 VAL A N 1
ATOM 754 C CA . VAL A 1 93 ? -14.517 -8.096 -1.276 1.00 56.06 93 VAL A CA 1
ATOM 755 C C . VAL A 1 93 ? -13.380 -8.637 -0.406 1.00 56.06 93 VAL A C 1
ATOM 757 O O . VAL A 1 93 ? -13.064 -8.057 0.627 1.00 56.06 93 VAL A O 1
ATOM 760 N N . GLU A 1 94 ? -12.774 -9.763 -0.787 1.00 64.12 94 GLU A N 1
ATOM 761 C CA . GLU A 1 94 ? -11.597 -10.304 -0.092 1.00 64.12 94 GLU A CA 1
ATOM 762 C C . GLU A 1 94 ? -10.345 -9.472 -0.414 1.00 64.12 94 GLU A C 1
ATOM 764 O O . GLU A 1 94 ? -9.870 -9.463 -1.553 1.00 64.12 94 GLU A O 1
ATOM 769 N N . ILE A 1 95 ? -9.767 -8.815 0.593 1.00 70.56 95 ILE A N 1
ATOM 770 C CA . ILE A 1 95 ? -8.524 -8.048 0.480 1.00 70.56 95 ILE A CA 1
ATOM 771 C C . ILE A 1 95 ? -7.404 -8.795 1.224 1.00 70.56 95 ILE A C 1
ATOM 773 O O . ILE A 1 95 ? -7.517 -9.052 2.423 1.00 70.56 95 ILE A O 1
ATOM 777 N N . PRO A 1 96 ? -6.287 -9.137 0.558 1.00 74.31 96 PRO A N 1
ATOM 778 C CA . PRO A 1 96 ? -5.117 -9.692 1.236 1.00 74.31 96 PRO A CA 1
ATOM 779 C C . PRO A 1 96 ? -4.607 -8.738 2.322 1.00 74.31 96 PRO A C 1
ATOM 781 O O . PRO A 1 96 ? -4.435 -7.550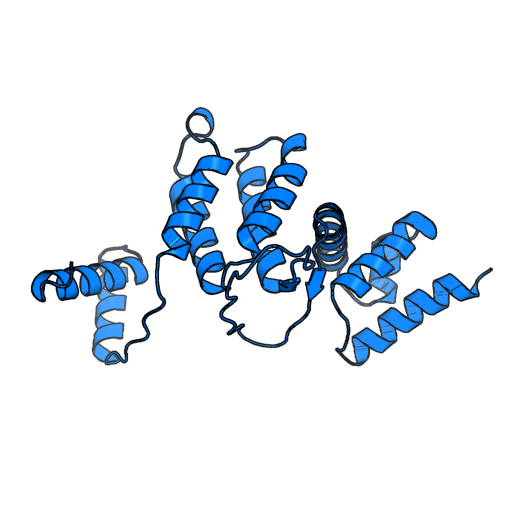 2.040 1.00 74.31 96 PRO A O 1
ATOM 784 N N . ARG A 1 97 ? -4.243 -9.248 3.507 1.00 71.81 97 ARG A N 1
ATOM 785 C CA . ARG A 1 97 ? -3.647 -8.425 4.582 1.00 71.81 97 ARG A CA 1
ATOM 786 C C . ARG A 1 97 ? -2.477 -7.568 4.098 1.00 71.81 97 ARG A C 1
ATOM 788 O O . ARG A 1 97 ? -2.456 -6.369 4.337 1.00 71.81 97 ARG A O 1
ATOM 795 N N . SER A 1 98 ? -1.550 -8.160 3.349 1.00 71.81 98 SER A N 1
ATOM 796 C CA . SER A 1 98 ? -0.378 -7.448 2.822 1.00 71.81 98 SER A CA 1
ATOM 797 C C . SER A 1 98 ? -0.737 -6.323 1.846 1.00 71.81 98 SER A C 1
ATOM 799 O O . SER A 1 98 ? -0.011 -5.339 1.754 1.00 71.81 98 SER A O 1
ATOM 801 N N . ILE A 1 99 ? -1.852 -6.440 1.118 1.00 80.62 99 ILE A N 1
ATOM 802 C CA . ILE A 1 99 ? -2.359 -5.355 0.271 1.00 80.62 99 ILE A CA 1
ATOM 803 C C . ILE A 1 99 ? -3.005 -4.272 1.134 1.00 80.62 99 ILE A C 1
ATOM 805 O O . ILE A 1 99 ? -2.713 -3.098 0.924 1.00 80.62 99 ILE A O 1
ATOM 809 N N . ALA A 1 100 ? -3.831 -4.653 2.111 1.00 81.38 100 ALA A N 1
ATOM 810 C CA . ALA A 1 100 ? -4.464 -3.704 3.022 1.00 81.38 100 ALA A CA 1
ATOM 811 C C . ALA A 1 100 ? -3.425 -2.878 3.800 1.00 81.38 100 ALA A C 1
ATOM 813 O O . ALA A 1 100 ? -3.536 -1.658 3.862 1.00 81.38 100 ALA A O 1
ATOM 814 N N . GLU A 1 101 ? -2.370 -3.519 4.309 1.00 81.06 101 GLU A N 1
ATOM 815 C CA . GLU A 1 101 ? -1.258 -2.854 4.997 1.00 81.06 101 GLU A CA 1
ATOM 816 C C . GLU A 1 101 ? -0.541 -1.841 4.095 1.00 81.06 101 GLU A C 1
ATOM 818 O O . GLU A 1 101 ? -0.303 -0.711 4.514 1.00 81.06 101 GLU A O 1
ATOM 823 N N . LEU A 1 102 ? -0.238 -2.210 2.844 1.00 83.19 102 LEU A N 1
ATOM 824 C CA . LEU A 1 102 ? 0.417 -1.301 1.897 1.00 83.19 102 LEU A CA 1
ATOM 825 C C . LEU A 1 102 ? -0.473 -0.111 1.508 1.00 83.19 102 LEU A C 1
ATOM 827 O O . LEU A 1 102 ? 0.034 0.993 1.328 1.00 83.19 102 LEU A O 1
ATOM 831 N N . LEU A 1 103 ? -1.783 -0.323 1.353 1.00 88.31 103 LEU A N 1
ATOM 832 C CA . LEU A 1 103 ? -2.730 0.752 1.042 1.00 88.31 103 LEU A CA 1
ATOM 833 C C . LEU A 1 103 ? -2.917 1.696 2.235 1.00 88.31 103 LEU A C 1
ATOM 835 O O . LEU A 1 103 ? -2.950 2.908 2.047 1.00 88.31 103 LEU A O 1
ATOM 839 N N . ASN A 1 104 ? -2.964 1.166 3.456 1.00 88.38 104 ASN A N 1
ATOM 840 C CA . ASN A 1 104 ? -3.022 1.983 4.666 1.00 88.38 104 ASN A CA 1
ATOM 841 C C . ASN A 1 104 ? -1.749 2.811 4.854 1.00 88.38 104 ASN A C 1
ATOM 843 O O . ASN A 1 104 ? -1.842 3.999 5.137 1.00 88.38 104 ASN A O 1
ATOM 847 N N . GLU A 1 105 ? -0.574 2.234 4.589 1.00 88.12 105 GLU A N 1
ATOM 848 C CA . GLU A 1 105 ? 0.693 2.973 4.640 1.00 88.12 105 GLU A CA 1
ATOM 849 C C . GLU A 1 105 ? 0.704 4.168 3.666 1.00 88.12 105 GLU A C 1
ATOM 851 O O . GLU A 1 105 ? 1.253 5.224 3.979 1.00 88.12 105 GLU A O 1
ATOM 856 N N . ILE A 1 106 ? 0.075 4.029 2.493 1.00 91.75 106 ILE A N 1
ATOM 857 C CA . ILE A 1 106 ? -0.084 5.142 1.547 1.00 91.75 106 ILE A CA 1
ATOM 858 C C . ILE A 1 106 ? -0.913 6.270 2.176 1.00 91.75 106 ILE A C 1
ATOM 860 O O . ILE A 1 106 ? -0.520 7.431 2.072 1.00 91.75 106 ILE A O 1
ATOM 864 N N . VAL A 1 107 ? -2.023 5.948 2.844 1.00 93.25 107 VAL A N 1
ATOM 865 C CA . VAL A 1 107 ? -2.861 6.946 3.532 1.00 93.25 107 VAL A CA 1
ATOM 866 C C . VAL A 1 107 ? -2.099 7.604 4.678 1.00 93.25 107 VAL A C 1
ATOM 868 O O . VAL A 1 107 ? -2.105 8.830 4.772 1.00 93.25 107 VAL A O 1
ATOM 871 N N . ASP A 1 108 ? -1.357 6.823 5.467 1.00 90.31 108 ASP A N 1
ATOM 872 C CA . ASP A 1 108 ? -0.512 7.345 6.545 1.00 90.31 108 ASP A CA 1
ATOM 873 C C . ASP A 1 108 ? 0.486 8.373 6.011 1.00 90.31 108 ASP A C 1
ATOM 875 O O . ASP A 1 108 ? 0.699 9.418 6.620 1.00 90.31 108 ASP A O 1
ATOM 879 N N . TRP A 1 109 ? 1.108 8.110 4.858 1.00 91.44 109 TRP A N 1
ATOM 880 C CA . TRP A 1 109 ? 2.029 9.057 4.229 1.00 91.44 109 TRP A CA 1
ATOM 881 C C . TRP A 1 109 ? 1.336 10.337 3.780 1.00 91.44 109 TRP A C 1
ATOM 883 O O . TRP A 1 109 ? 1.845 11.421 4.048 1.00 91.44 109 TRP A O 1
ATOM 893 N N . ILE A 1 110 ? 0.178 10.216 3.133 1.00 92.81 110 ILE A N 1
ATOM 894 C CA . ILE A 1 110 ? -0.626 11.353 2.669 1.00 92.81 110 ILE A CA 1
ATOM 895 C C . ILE A 1 110 ? -1.021 12.242 3.857 1.00 92.81 110 ILE A C 1
ATOM 897 O O . ILE A 1 110 ? -0.849 13.461 3.793 1.00 92.81 110 ILE A O 1
ATOM 901 N N . ARG A 1 111 ? -1.466 11.632 4.961 1.00 92.19 111 ARG A N 1
ATOM 902 C CA . ARG A 1 111 ? -1.789 12.307 6.224 1.00 92.19 111 ARG A CA 1
ATOM 903 C C . ARG A 1 111 ? -0.556 12.936 6.872 1.00 92.19 111 ARG A C 1
ATOM 905 O O . ARG A 1 111 ? -0.586 14.099 7.254 1.00 92.19 111 ARG A O 1
ATOM 912 N N . ASN A 1 112 ? 0.559 12.207 6.949 1.00 90.44 112 ASN A N 1
ATOM 913 C CA . ASN A 1 112 ? 1.826 12.703 7.505 1.00 90.44 112 ASN A CA 1
ATOM 914 C C . ASN A 1 112 ? 2.401 13.883 6.714 1.00 90.44 112 ASN A C 1
ATOM 916 O O . ASN A 1 112 ? 3.105 14.719 7.275 1.00 90.44 112 ASN A O 1
ATOM 920 N N . TRP A 1 113 ? 2.141 13.937 5.411 1.00 90.81 113 TRP A N 1
ATOM 921 C CA . TRP A 1 113 ? 2.502 15.064 4.558 1.00 90.81 113 TRP A CA 1
ATOM 922 C C . TRP A 1 113 ? 1.425 16.157 4.542 1.00 90.81 113 TRP A C 1
ATOM 924 O O . TRP A 1 113 ? 1.592 17.142 3.835 1.00 90.81 113 TRP A O 1
ATOM 934 N N . GLU A 1 114 ? 0.361 16.013 5.337 1.00 90.19 114 GLU A N 1
ATOM 935 C CA . GLU A 1 114 ? -0.766 16.939 5.504 1.00 90.19 114 GLU A CA 1
ATOM 936 C C . GLU A 1 114 ? -1.471 17.294 4.182 1.00 90.19 114 GLU A C 1
ATOM 938 O O . GLU A 1 114 ? -1.889 18.430 3.976 1.00 90.19 114 GLU A O 1
ATOM 943 N N . PHE A 1 115 ? -1.586 16.331 3.262 1.00 90.88 115 PHE A N 1
ATOM 944 C CA . PHE A 1 115 ? -2.418 16.485 2.059 1.00 90.88 115 PHE A CA 1
ATOM 945 C C . PHE A 1 115 ? -3.918 16.328 2.349 1.00 90.88 115 PHE A C 1
ATOM 947 O O . PHE A 1 115 ? -4.739 16.671 1.506 1.00 90.88 115 PHE A O 1
ATOM 954 N N . ILE A 1 116 ? -4.268 15.788 3.517 1.00 91.00 116 ILE A N 1
ATOM 955 C CA . ILE A 1 116 ? -5.640 15.605 4.003 1.00 91.00 116 ILE A CA 1
ATOM 956 C C . ILE A 1 116 ? -5.710 15.967 5.487 1.00 91.00 116 ILE A C 1
ATOM 958 O O . ILE A 1 116 ? -4.687 15.940 6.181 1.00 91.00 116 ILE A O 1
ATOM 962 N N . LYS A 1 117 ? -6.915 16.262 5.979 1.00 89.94 117 LYS A N 1
ATOM 963 C CA . LYS A 1 117 ? -7.187 16.448 7.412 1.00 89.94 117 LYS A CA 1
ATOM 964 C C . LYS A 1 117 ? -7.413 15.109 8.119 1.00 89.94 117 LYS A C 1
ATOM 966 O O . LYS A 1 117 ? -7.740 14.109 7.487 1.00 89.94 117 LYS A O 1
ATOM 971 N N . GLU A 1 118 ? -7.296 15.107 9.446 1.00 85.62 118 GLU A N 1
ATOM 972 C CA . GLU A 1 118 ? -7.535 13.925 10.296 1.00 85.62 118 GLU A CA 1
ATOM 973 C C . GLU A 1 118 ? -8.955 13.353 10.118 1.00 85.62 118 GLU A C 1
ATOM 975 O O . GLU A 1 118 ? -9.147 12.144 10.034 1.00 85.62 118 GLU A O 1
ATOM 980 N N . GLU A 1 119 ? -9.950 14.225 9.956 1.00 87.81 119 GLU A N 1
ATOM 981 C CA . GLU A 1 119 ? -11.352 13.847 9.719 1.00 87.81 119 GLU A CA 1
ATOM 982 C C . GLU A 1 119 ? -11.545 13.070 8.402 1.00 87.81 119 GLU A C 1
ATOM 984 O O . GLU A 1 119 ? -12.425 12.215 8.301 1.00 87.81 119 GLU A O 1
A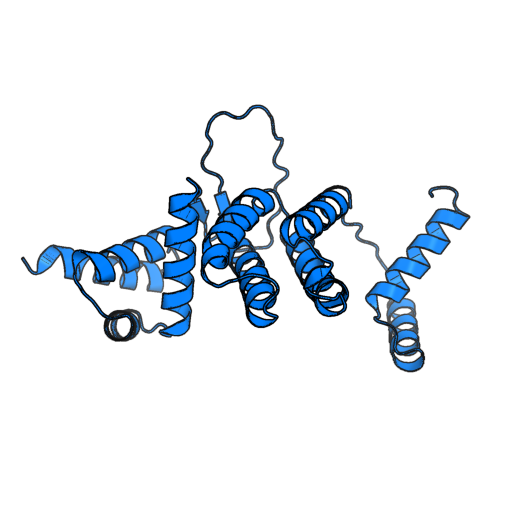TOM 989 N N . GLU A 1 120 ? -10.705 13.339 7.400 1.00 88.12 120 GLU A N 1
ATOM 990 C CA . GLU A 1 120 ? -10.784 12.750 6.058 1.00 88.12 120 GLU A CA 1
ATOM 991 C C . GLU A 1 120 ? -10.002 11.431 5.948 1.00 88.12 120 GLU A C 1
ATOM 993 O O . GLU A 1 120 ? -10.175 10.682 4.982 1.00 88.12 120 GLU A O 1
ATOM 998 N N . GLU A 1 121 ? -9.149 11.123 6.930 1.00 88.94 121 GLU A N 1
ATOM 999 C CA . GLU A 1 121 ? -8.243 9.973 6.916 1.00 88.94 121 GLU A CA 1
ATOM 1000 C C . GLU A 1 121 ? -9.001 8.647 6.809 1.00 88.94 121 GLU A C 1
ATOM 1002 O O . GLU A 1 121 ? -8.735 7.835 5.917 1.00 88.94 121 GLU A O 1
ATOM 1007 N N . ASN A 1 122 ? -9.996 8.450 7.676 1.00 84.88 122 ASN A N 1
ATOM 1008 C CA . ASN A 1 122 ? -10.800 7.229 7.696 1.00 84.88 122 ASN A CA 1
ATOM 1009 C C . ASN A 1 122 ? -11.610 7.056 6.405 1.00 84.88 122 ASN A C 1
ATOM 1011 O O . ASN A 1 122 ? -11.734 5.940 5.893 1.00 84.88 122 ASN A O 1
ATOM 1015 N N . GLU A 1 123 ? -12.134 8.155 5.854 1.00 87.94 123 GLU A N 1
ATOM 1016 C CA . GLU A 1 123 ? -12.897 8.127 4.606 1.00 87.94 123 GLU A CA 1
ATOM 1017 C C . GLU A 1 123 ? -11.992 7.778 3.418 1.00 87.94 123 GLU A C 1
ATOM 1019 O O . GLU A 1 123 ? -12.332 6.906 2.613 1.00 87.94 123 GLU A O 1
ATOM 1024 N N . LEU A 1 124 ? -10.802 8.388 3.337 1.00 90.88 124 LEU A N 1
ATOM 1025 C CA . LEU A 1 124 ? -9.825 8.079 2.295 1.00 90.88 124 LEU A CA 1
ATOM 1026 C C . LEU A 1 124 ? -9.333 6.633 2.399 1.00 90.88 124 LEU A C 1
ATOM 1028 O O . LEU A 1 124 ? -9.204 5.957 1.378 1.00 90.88 124 LEU A O 1
ATOM 1032 N N . ARG A 1 125 ? -9.095 6.135 3.615 1.00 91.38 125 ARG A N 1
ATOM 1033 C CA . ARG A 1 125 ? -8.671 4.753 3.858 1.00 91.38 125 ARG A CA 1
ATOM 1034 C C . ARG A 1 125 ? -9.725 3.749 3.408 1.00 91.38 125 ARG A C 1
ATOM 1036 O O . ARG A 1 125 ? -9.412 2.823 2.659 1.00 91.38 125 ARG A O 1
ATOM 1043 N N . ALA A 1 126 ? -10.980 3.965 3.793 1.00 84.44 126 ALA A N 1
ATOM 1044 C CA . ALA A 1 126 ? -12.102 3.142 3.354 1.00 84.44 126 ALA A CA 1
ATOM 1045 C C . ALA A 1 126 ? -12.246 3.155 1.823 1.00 84.44 126 ALA A C 1
ATOM 1047 O O . ALA A 1 126 ? -12.393 2.102 1.194 1.00 84.44 126 ALA A O 1
ATOM 1048 N N . TRP A 1 127 ? -12.156 4.341 1.217 1.00 91.00 127 TRP A N 1
ATOM 1049 C CA . TRP A 1 127 ? -12.219 4.516 -0.230 1.00 91.00 127 TRP A CA 1
ATOM 1050 C C . TRP A 1 127 ? -11.078 3.785 -0.950 1.00 91.00 127 TRP A C 1
ATOM 1052 O O . TRP A 1 127 ? -11.334 3.009 -1.875 1.00 91.00 127 TRP A O 1
ATOM 1062 N N . LEU A 1 128 ? -9.833 3.960 -0.499 1.00 90.50 128 LEU A N 1
ATOM 1063 C CA . LEU A 1 128 ? -8.653 3.374 -1.133 1.00 90.50 128 LEU A CA 1
ATOM 1064 C C . LEU A 1 128 ? -8.633 1.848 -0.998 1.00 90.50 128 LEU A C 1
ATOM 1066 O O . LEU A 1 128 ? -8.251 1.165 -1.946 1.00 90.50 128 LEU A O 1
ATOM 1070 N N . LEU A 1 129 ? -9.090 1.296 0.129 1.00 86.44 129 LEU A N 1
ATOM 1071 C CA . LEU A 1 129 ? -9.234 -0.152 0.298 1.00 86.44 129 LEU A CA 1
ATOM 1072 C C . LEU A 1 129 ? -10.281 -0.729 -0.661 1.00 86.44 129 LEU A C 1
ATOM 1074 O O . LEU A 1 129 ? -9.984 -1.697 -1.362 1.00 86.44 129 LEU A O 1
ATOM 1078 N N . ARG A 1 130 ? -11.467 -0.110 -0.772 1.00 83.81 130 ARG A N 1
ATOM 1079 C CA . ARG A 1 130 ? -12.494 -0.531 -1.748 1.00 83.81 130 ARG A CA 1
ATOM 1080 C C . ARG A 1 130 ? -11.961 -0.458 -3.176 1.00 83.81 130 ARG A C 1
ATOM 1082 O O . ARG A 1 130 ? -12.108 -1.402 -3.950 1.00 83.81 130 ARG A O 1
ATOM 1089 N N . ARG A 1 131 ? -11.317 0.657 -3.527 1.00 83.25 131 ARG A N 1
ATOM 1090 C CA . ARG A 1 131 ? -10.797 0.895 -4.876 1.00 83.25 131 ARG A CA 1
ATOM 1091 C C . ARG A 1 131 ? -9.619 -0.021 -5.215 1.00 83.25 131 ARG A C 1
ATOM 1093 O O . ARG A 1 131 ? -9.505 -0.487 -6.350 1.00 83.25 131 ARG A O 1
ATOM 1100 N N . GLY A 1 132 ? -8.766 -0.285 -4.230 1.00 80.50 132 GLY A N 1
ATOM 1101 C CA . GLY A 1 132 ? -7.544 -1.072 -4.335 1.00 80.50 132 GLY A CA 1
ATOM 1102 C C . GLY A 1 132 ? -7.742 -2.582 -4.217 1.00 80.50 132 GLY A C 1
ATOM 1103 O O . GLY A 1 132 ? -6.833 -3.332 -4.564 1.00 80.50 132 GLY A O 1
ATOM 1104 N N . ALA A 1 133 ? -8.915 -3.057 -3.802 1.00 76.44 133 ALA A N 1
ATOM 1105 C CA . ALA A 1 133 ? -9.171 -4.480 -3.599 1.00 76.44 133 ALA A CA 1
ATOM 1106 C C . ALA A 1 133 ? -8.984 -5.366 -4.846 1.00 76.44 133 ALA A C 1
ATOM 1108 O O . ALA A 1 133 ? -8.640 -6.540 -4.739 1.00 76.44 133 ALA A O 1
ATOM 1109 N N . GLY A 1 134 ? -9.170 -4.810 -6.047 1.00 76.56 134 GLY A N 1
ATOM 1110 C CA . GLY A 1 134 ? -8.923 -5.514 -7.312 1.00 76.56 134 GLY A CA 1
ATOM 1111 C C . GLY A 1 134 ? -7.460 -5.499 -7.770 1.00 76.56 134 GLY A C 1
ATOM 1112 O O . GLY A 1 134 ? -7.128 -6.060 -8.820 1.00 76.56 134 GLY A O 1
ATOM 1113 N N . LEU A 1 135 ? -6.573 -4.825 -7.035 1.00 81.88 135 LEU A N 1
ATOM 1114 C CA . LEU A 1 135 ? -5.186 -4.646 -7.434 1.00 81.88 135 LEU A CA 1
ATOM 1115 C C . LEU A 1 135 ? -4.331 -5.857 -7.076 1.00 81.88 135 LEU A C 1
ATOM 1117 O O . LEU A 1 135 ? -4.491 -6.518 -6.057 1.00 81.88 135 LEU A O 1
ATOM 1121 N N . ARG A 1 136 ? -3.349 -6.133 -7.935 1.00 80.25 136 ARG A N 1
ATOM 1122 C CA . ARG A 1 136 ? -2.282 -7.080 -7.622 1.00 80.25 136 ARG A CA 1
ATOM 1123 C C . ARG A 1 136 ? -1.266 -6.389 -6.726 1.00 80.25 136 ARG A C 1
ATOM 1125 O O . ARG A 1 136 ? -1.031 -5.195 -6.877 1.00 80.25 136 ARG A O 1
ATOM 1132 N N . GLN A 1 137 ? -0.568 -7.165 -5.902 1.00 76.62 137 GLN A N 1
ATOM 1133 C CA . GLN A 1 137 ? 0.478 -6.654 -5.010 1.00 76.62 137 GLN A CA 1
ATOM 1134 C C . GLN A 1 137 ? 1.492 -5.738 -5.725 1.00 76.62 137 GLN A C 1
ATOM 1136 O O . GLN A 1 137 ? 1.839 -4.687 -5.203 1.00 76.62 137 GLN A O 1
ATOM 1141 N N . TRP A 1 138 ? 1.912 -6.077 -6.952 1.00 78.94 138 TRP A N 1
ATOM 1142 C CA . TRP A 1 138 ? 2.843 -5.239 -7.719 1.00 78.94 138 TRP A CA 1
ATOM 1143 C C . TRP A 1 138 ? 2.239 -3.895 -8.168 1.00 78.94 138 TRP A C 1
ATOM 1145 O O . TRP A 1 138 ? 2.967 -2.910 -8.230 1.00 78.94 138 TRP A O 1
ATOM 1155 N N . HIS A 1 139 ? 0.926 -3.822 -8.438 1.00 85.12 139 HIS A N 1
ATOM 1156 C CA . HIS A 1 139 ? 0.258 -2.542 -8.701 1.00 85.12 139 HIS A CA 1
ATOM 1157 C C . HIS A 1 139 ? 0.313 -1.662 -7.452 1.00 85.12 139 HIS A C 1
ATOM 1159 O O . HIS A 1 139 ? 0.624 -0.485 -7.555 1.00 85.12 139 HIS A O 1
ATOM 1165 N N . VAL A 1 140 ? 0.055 -2.236 -6.274 1.00 86.81 140 VAL A N 1
ATOM 1166 C CA . VAL A 1 140 ? 0.064 -1.497 -5.004 1.00 86.81 140 VAL A CA 1
ATOM 1167 C C . VAL A 1 140 ? 1.475 -1.024 -4.653 1.00 86.81 140 VAL A C 1
ATOM 1169 O O . VAL A 1 140 ? 1.657 0.120 -4.253 1.00 86.81 140 VAL A O 1
ATOM 1172 N N . MET A 1 141 ? 2.496 -1.856 -4.886 1.00 84.19 141 MET A N 1
ATOM 1173 C CA . MET A 1 141 ? 3.895 -1.441 -4.736 1.00 84.19 141 MET A CA 1
ATOM 1174 C C . MET A 1 141 ? 4.256 -0.283 -5.673 1.00 84.19 141 MET A C 1
ATOM 1176 O O . MET A 1 141 ? 4.863 0.690 -5.232 1.00 84.19 141 MET A O 1
ATOM 1180 N N . ARG A 1 142 ? 3.839 -0.339 -6.945 1.00 86.06 142 ARG A N 1
ATOM 1181 C CA . ARG A 1 142 ? 4.114 0.749 -7.893 1.00 86.06 142 ARG A CA 1
ATOM 1182 C C . ARG A 1 142 ? 3.319 2.013 -7.566 1.00 86.06 142 ARG A C 1
ATOM 1184 O O . ARG A 1 142 ? 3.844 3.108 -7.719 1.00 86.06 142 ARG A O 1
ATOM 1191 N N . LEU A 1 143 ? 2.089 1.873 -7.067 1.00 89.94 143 LEU A N 1
ATOM 1192 C CA . LEU A 1 143 ? 1.291 2.989 -6.555 1.00 89.94 143 LEU A CA 1
ATOM 1193 C C . LEU A 1 143 ? 2.008 3.672 -5.386 1.00 89.94 143 LEU A C 1
ATOM 1195 O O . LEU A 1 143 ? 2.130 4.890 -5.374 1.00 89.94 143 LEU A O 1
ATOM 1199 N N . ARG A 1 144 ? 2.544 2.887 -4.445 1.00 89.69 144 ARG A N 1
ATOM 1200 C CA . ARG A 1 144 ? 3.325 3.377 -3.301 1.00 89.69 144 ARG A CA 1
ATOM 1201 C C . ARG A 1 144 ? 4.545 4.187 -3.749 1.00 89.69 144 ARG A C 1
ATOM 1203 O O . ARG A 1 144 ? 4.791 5.273 -3.228 1.00 89.69 144 ARG A O 1
ATOM 1210 N N . GLU A 1 145 ? 5.292 3.696 -4.733 1.00 84.81 145 GLU A N 1
ATOM 1211 C CA . GLU A 1 145 ? 6.424 4.428 -5.317 1.00 84.81 145 GLU A CA 1
ATOM 1212 C C . GLU A 1 145 ? 5.990 5.723 -6.007 1.00 84.81 145 GLU A C 1
ATOM 1214 O O . GLU A 1 145 ? 6.607 6.767 -5.794 1.00 84.81 145 GLU A O 1
ATOM 1219 N N . LEU A 1 146 ? 4.907 5.670 -6.785 1.00 87.56 146 LEU A N 1
ATOM 1220 C CA . LEU A 1 146 ? 4.368 6.817 -7.510 1.00 87.56 146 LEU A CA 1
ATOM 1221 C C . LEU A 1 146 ? 3.906 7.912 -6.542 1.00 87.56 146 LEU A C 1
ATOM 1223 O O . LEU A 1 146 ? 4.329 9.056 -6.677 1.00 87.56 146 LEU A O 1
ATOM 1227 N N . VAL A 1 147 ? 3.138 7.562 -5.506 1.00 90.19 147 VAL A N 1
ATOM 1228 C CA . VAL A 1 147 ? 2.742 8.488 -4.431 1.00 90.19 147 VAL A CA 1
ATOM 1229 C C . VAL A 1 147 ? 3.981 9.128 -3.799 1.00 90.19 147 VAL A C 1
ATOM 1231 O O . VAL A 1 147 ? 4.062 10.345 -3.651 1.00 90.19 147 VAL A O 1
ATOM 1234 N N . ARG A 1 148 ? 4.999 8.327 -3.474 1.00 87.19 148 ARG A N 1
ATOM 1235 C CA . ARG A 1 148 ? 6.216 8.831 -2.828 1.00 87.19 148 ARG A CA 1
ATOM 1236 C C . ARG A 1 148 ? 7.052 9.750 -3.714 1.00 87.19 148 ARG A C 1
ATOM 1238 O O . ARG A 1 148 ? 7.716 10.639 -3.180 1.00 87.19 148 ARG A O 1
ATOM 1245 N N . ARG A 1 149 ? 7.057 9.524 -5.027 1.00 83.75 149 ARG A N 1
ATOM 1246 C CA . ARG A 1 149 ? 7.831 10.311 -5.992 1.00 83.75 149 ARG A CA 1
ATOM 1247 C C . ARG A 1 149 ? 7.086 11.562 -6.440 1.00 83.75 149 ARG A C 1
ATOM 1249 O O . ARG A 1 149 ? 7.676 12.632 -6.448 1.00 83.75 149 ARG A O 1
ATOM 1256 N N . GLU A 1 150 ? 5.821 11.423 -6.811 1.00 87.56 150 GLU A N 1
ATOM 1257 C CA . GLU A 1 150 ? 5.071 12.462 -7.519 1.00 87.56 150 GLU A CA 1
ATOM 1258 C C . GLU A 1 150 ? 4.205 13.284 -6.573 1.00 87.56 150 GLU A C 1
ATOM 1260 O O . GLU A 1 150 ? 4.298 14.509 -6.592 1.00 87.56 150 GLU A O 1
ATOM 1265 N N . LEU A 1 151 ? 3.419 12.641 -5.700 1.00 85.81 151 LEU A N 1
ATOM 1266 C CA . LEU A 1 151 ? 2.559 13.380 -4.770 1.00 85.81 151 LEU A CA 1
ATOM 1267 C C . LEU A 1 151 ? 3.404 14.231 -3.822 1.00 85.81 151 LEU A C 1
ATOM 1269 O O . LEU A 1 151 ? 3.135 15.411 -3.647 1.00 85.81 151 LEU A O 1
ATOM 1273 N N . ARG A 1 152 ? 4.497 13.663 -3.300 1.00 82.94 152 ARG A N 1
ATOM 1274 C CA . ARG A 1 152 ? 5.423 14.356 -2.392 1.00 82.94 152 ARG A CA 1
ATOM 1275 C C . ARG A 1 152 ? 6.052 15.627 -2.983 1.00 82.94 152 ARG A C 1
ATOM 1277 O O . ARG A 1 152 ? 6.485 16.487 -2.224 1.00 82.94 152 ARG A O 1
ATOM 1284 N N . GLN A 1 153 ? 6.163 15.725 -4.307 1.00 83.69 153 GLN A N 1
ATOM 1285 C CA . GLN A 1 153 ? 6.766 16.879 -4.985 1.00 83.69 153 GLN A CA 1
ATOM 1286 C C . GLN A 1 153 ? 5.747 17.967 -5.343 1.00 83.69 153 GLN A C 1
ATOM 1288 O O . GLN A 1 153 ? 6.144 19.075 -5.705 1.00 83.69 153 GLN A O 1
ATOM 1293 N N . LYS A 1 154 ? 4.448 17.666 -5.266 1.00 86.44 154 LYS A N 1
ATOM 1294 C CA . LYS A 1 154 ? 3.382 18.606 -5.613 1.00 86.44 154 LYS A CA 1
ATOM 1295 C C . LYS A 1 154 ? 3.020 19.501 -4.425 1.00 86.44 154 LYS A C 1
ATOM 1297 O O . LYS A 1 154 ? 3.218 19.135 -3.266 1.00 86.44 154 LYS A O 1
ATOM 1302 N N . ARG A 1 155 ? 2.478 20.685 -4.725 1.00 81.81 155 ARG A N 1
ATOM 1303 C CA . ARG A 1 155 ? 1.917 21.597 -3.717 1.00 81.81 155 ARG A CA 1
ATOM 1304 C C . ARG A 1 155 ? 0.564 21.074 -3.250 1.00 81.81 155 ARG A C 1
ATOM 1306 O O . ARG A 1 155 ? -0.212 20.579 -4.062 1.00 81.81 155 ARG A O 1
ATOM 1313 N N . LYS A 1 156 ? 0.287 21.180 -1.952 1.00 81.94 156 LYS A N 1
ATOM 1314 C CA . LYS A 1 156 ? -0.902 20.583 -1.322 1.00 81.94 156 LYS A CA 1
ATOM 1315 C C . LYS A 1 156 ? -2.193 21.203 -1.852 1.00 81.94 156 LYS A C 1
ATOM 1317 O O . LYS A 1 156 ? -3.166 20.502 -2.080 1.00 81.94 156 LYS A O 1
ATOM 1322 N N . GLU A 1 157 ? -2.164 22.505 -2.114 1.00 78.50 157 GLU A N 1
ATOM 1323 C CA . GLU A 1 157 ? -3.304 23.302 -2.571 1.00 78.50 157 GLU A CA 1
ATOM 1324 C C . GLU A 1 157 ? -3.697 23.012 -4.030 1.00 78.50 157 GLU A C 1
ATOM 1326 O O . GLU A 1 157 ? -4.784 23.380 -4.465 1.00 78.50 157 GLU A O 1
ATOM 1331 N N . GLU A 1 158 ? -2.815 22.361 -4.790 1.00 81.31 158 GLU A N 1
ATOM 1332 C CA . GLU A 1 158 ? -2.991 22.085 -6.220 1.00 81.31 158 GLU A CA 1
ATOM 1333 C C . GLU A 1 158 ? -3.398 20.631 -6.498 1.00 81.31 158 GLU A C 1
ATOM 1335 O O . GLU A 1 158 ? -3.590 20.258 -7.657 1.00 81.31 158 GLU A O 1
ATOM 1340 N N . VAL A 1 159 ? -3.494 19.786 -5.463 1.00 87.31 159 VAL A N 1
ATOM 1341 C CA . VAL A 1 159 ? -3.724 18.350 -5.637 1.00 87.31 159 VAL A CA 1
ATOM 1342 C C . VAL A 1 159 ? -4.963 17.882 -4.908 1.00 87.31 159 VAL A C 1
ATOM 1344 O O . VAL A 1 159 ? -5.000 17.810 -3.685 1.00 87.31 159 VAL A O 1
ATOM 1347 N N . ASP A 1 160 ? -5.930 17.415 -5.690 1.00 91.56 160 ASP A N 1
ATOM 1348 C CA . ASP A 1 160 ? -6.946 16.506 -5.186 1.00 91.56 160 ASP A CA 1
ATOM 1349 C C . ASP A 1 160 ? -6.349 15.092 -5.093 1.00 91.56 160 ASP A C 1
ATOM 1351 O O . ASP A 1 160 ? -6.040 14.438 -6.096 1.00 91.56 160 ASP A O 1
ATOM 1355 N N . VAL A 1 161 ? -6.159 14.627 -3.857 1.00 92.12 161 VAL A N 1
ATOM 1356 C CA . VAL A 1 161 ? -5.564 13.322 -3.551 1.00 92.12 161 VAL A CA 1
ATOM 1357 C C . VAL A 1 161 ? -6.376 12.173 -4.140 1.00 92.12 161 VAL A C 1
ATOM 1359 O O . VAL A 1 161 ? -5.787 11.208 -4.632 1.00 92.12 161 VAL A O 1
ATOM 1362 N N . ARG A 1 162 ? -7.713 12.246 -4.104 1.00 92.00 162 ARG A N 1
ATOM 1363 C CA . ARG A 1 162 ? -8.562 11.164 -4.619 1.00 92.00 162 ARG A CA 1
ATOM 1364 C C . ARG A 1 162 ? -8.420 11.066 -6.123 1.00 92.00 162 ARG A C 1
ATOM 1366 O O . ARG A 1 162 ? -8.193 9.968 -6.621 1.00 92.00 162 ARG A O 1
ATOM 1373 N N . VAL A 1 163 ? -8.472 12.202 -6.820 1.00 91.25 163 VAL A N 1
ATOM 1374 C CA . VAL A 1 163 ? -8.284 12.258 -8.278 1.00 91.25 163 VAL A CA 1
ATOM 1375 C C . VAL A 1 163 ? -6.915 11.701 -8.663 1.00 91.25 163 VAL A C 1
ATOM 1377 O O . VAL A 1 163 ? -6.832 10.809 -9.506 1.00 91.25 163 VAL A O 1
ATOM 1380 N N . PHE A 1 164 ? -5.851 12.138 -7.986 1.00 93.56 164 PHE A N 1
ATOM 1381 C CA . PHE A 1 164 ? -4.498 11.639 -8.230 1.00 93.56 164 PHE A CA 1
ATOM 1382 C C . PHE A 1 164 ? -4.384 10.117 -8.042 1.00 93.56 164 PHE A C 1
ATOM 1384 O O . PHE A 1 164 ? -3.821 9.418 -8.889 1.00 93.56 164 PHE A O 1
ATOM 1391 N N . LEU A 1 165 ? -4.923 9.582 -6.940 1.00 92.62 165 LEU A N 1
ATOM 1392 C CA . LEU A 1 165 ? -4.893 8.144 -6.672 1.00 92.62 165 LEU A CA 1
ATOM 1393 C C . LEU A 1 165 ? -5.715 7.363 -7.700 1.00 92.62 165 LEU A C 1
ATOM 1395 O O . LEU A 1 165 ? -5.274 6.299 -8.136 1.00 92.62 165 LEU A O 1
ATOM 1399 N N . ASP A 1 166 ? -6.871 7.876 -8.119 1.00 89.88 166 ASP A N 1
ATOM 1400 C CA . ASP A 1 166 ? -7.718 7.206 -9.105 1.00 89.88 166 ASP A CA 1
ATOM 1401 C C . ASP A 1 166 ? -7.056 7.149 -10.486 1.00 89.88 166 ASP A C 1
ATOM 1403 O O . ASP A 1 166 ? -7.048 6.093 -11.128 1.00 89.88 166 ASP A O 1
ATOM 1407 N N . GLU A 1 167 ? -6.433 8.245 -10.922 1.00 90.06 167 GLU A N 1
ATOM 1408 C CA . GLU A 1 167 ? -5.649 8.297 -12.158 1.00 90.06 167 GLU A CA 1
ATOM 1409 C C . GLU A 1 167 ? -4.470 7.320 -12.112 1.00 90.06 167 GLU A C 1
ATOM 1411 O O . GLU A 1 167 ? -4.267 6.533 -13.046 1.00 90.06 167 GLU A O 1
ATOM 1416 N N . ALA A 1 168 ? -3.732 7.298 -10.997 1.00 89.94 168 ALA A N 1
ATOM 1417 C CA . ALA A 1 168 ? -2.620 6.377 -10.797 1.00 89.94 168 ALA A CA 1
ATOM 1418 C C . ALA A 1 168 ? -3.087 4.911 -10.832 1.00 89.94 168 ALA A C 1
ATOM 1420 O O . ALA A 1 168 ? -2.494 4.080 -11.526 1.00 89.94 168 ALA A O 1
ATOM 1421 N N . ILE A 1 169 ? -4.184 4.583 -10.145 1.00 89.00 169 ILE A N 1
ATOM 1422 C CA . ILE A 1 169 ? -4.776 3.239 -10.131 1.00 89.00 169 ILE A CA 1
ATOM 1423 C C . ILE A 1 169 ? -5.254 2.834 -11.528 1.00 89.00 169 ILE A C 1
ATOM 1425 O O . ILE A 1 169 ? -4.992 1.706 -11.966 1.00 89.00 169 ILE A O 1
ATOM 1429 N N . ALA A 1 170 ? -5.928 3.729 -12.252 1.00 86.94 170 ALA A N 1
ATOM 1430 C CA . ALA A 1 170 ? -6.411 3.474 -13.605 1.00 86.94 170 ALA A CA 1
ATOM 1431 C C . ALA A 1 170 ? -5.251 3.228 -14.578 1.00 86.94 170 ALA A C 1
ATOM 1433 O O . ALA A 1 170 ? -5.291 2.272 -15.359 1.00 86.94 170 ALA A O 1
ATOM 1434 N N . MET A 1 171 ? -4.193 4.037 -14.495 1.00 87.31 171 MET A N 1
ATOM 1435 C CA . MET A 1 171 ? -2.976 3.853 -15.279 1.00 87.31 171 MET A CA 1
ATOM 1436 C C . MET A 1 171 ? -2.321 2.499 -14.974 1.00 87.31 171 MET A C 1
ATOM 1438 O O . MET A 1 171 ? -2.002 1.747 -15.897 1.00 87.31 171 MET A O 1
ATOM 1442 N N . LEU A 1 172 ? -2.129 2.158 -13.696 1.00 85.50 172 LEU A N 1
ATOM 1443 C CA . LEU A 1 172 ? -1.469 0.912 -13.292 1.00 85.50 172 LEU A CA 1
ATOM 1444 C C . LEU A 1 172 ? -2.282 -0.325 -13.670 1.00 85.50 172 LEU A C 1
ATOM 1446 O O . LEU A 1 172 ? -1.707 -1.313 -14.117 1.00 85.50 172 LEU A O 1
ATOM 1450 N N . SER A 1 173 ? -3.609 -0.250 -13.583 1.00 79.75 173 SER A N 1
ATOM 1451 C CA . SER A 1 173 ? -4.504 -1.352 -13.955 1.00 79.75 173 SER A CA 1
ATOM 1452 C C . SER A 1 173 ? -4.444 -1.701 -15.447 1.00 79.75 173 SER A C 1
ATOM 1454 O O . SER A 1 173 ? -4.750 -2.831 -15.827 1.00 79.75 173 SER A O 1
ATOM 1456 N N . ARG A 1 174 ? -4.034 -0.753 -16.303 1.00 80.94 174 ARG A N 1
ATOM 1457 C CA . ARG A 1 174 ? -3.812 -0.982 -17.742 1.00 80.94 174 ARG A CA 1
ATOM 1458 C C . ARG A 1 174 ? -2.454 -1.622 -18.035 1.00 80.94 174 ARG A C 1
ATOM 1460 O O . ARG A 1 174 ? -2.288 -2.237 -19.090 1.00 80.94 174 ARG A O 1
ATOM 1467 N N . LYS A 1 175 ? -1.482 -1.499 -17.126 1.00 73.94 175 LYS A N 1
ATOM 1468 C CA . LYS A 1 175 ? -0.138 -2.057 -17.308 1.00 73.94 175 LYS A CA 1
ATOM 1469 C C . LYS A 1 175 ? -0.154 -3.572 -17.078 1.00 73.94 175 LYS A C 1
ATOM 1471 O O . LYS A 1 175 ? -0.827 -4.093 -16.191 1.00 73.94 175 LYS A O 1
ATOM 1476 N N . LYS A 1 176 ? 0.618 -4.307 -17.880 1.00 68.00 176 LYS A N 1
ATOM 1477 C CA . LYS A 1 176 ? 0.836 -5.750 -17.701 1.00 68.00 176 LYS A CA 1
ATOM 1478 C C . LYS A 1 176 ? 2.274 -5.994 -17.269 1.00 68.00 176 LYS A C 1
ATOM 1480 O O . LYS A 1 176 ? 3.197 -5.445 -17.856 1.00 68.00 176 LYS A O 1
ATOM 1485 N N . LEU A 1 177 ? 2.451 -6.857 -16.269 1.00 65.31 177 LEU A N 1
ATOM 1486 C CA . LEU A 1 177 ? 3.777 -7.298 -15.851 1.00 65.31 177 LEU A CA 1
ATOM 1487 C C . LEU A 1 177 ? 4.395 -8.166 -16.951 1.00 65.31 177 LEU A C 1
ATOM 1489 O O . LEU A 1 177 ? 3.900 -9.264 -17.221 1.00 65.31 177 LEU A O 1
ATOM 1493 N N . LEU A 1 178 ? 5.488 -7.688 -17.536 1.00 64.88 178 LEU A N 1
ATOM 1494 C CA . LEU A 1 178 ? 6.324 -8.449 -18.451 1.00 64.88 178 LEU A CA 1
ATOM 1495 C C . LEU A 1 178 ? 7.536 -8.977 -17.679 1.00 64.88 178 LEU A C 1
ATOM 1497 O O . LEU A 1 178 ? 8.157 -8.250 -16.909 1.00 64.88 178 LEU A O 1
ATOM 1501 N N . LYS A 1 179 ? 7.846 -10.263 -17.848 1.00 70.81 179 LYS A N 1
ATOM 1502 C CA . LYS A 1 179 ? 9.072 -10.865 -17.319 1.00 70.81 179 LYS A CA 1
ATOM 1503 C C . LYS A 1 179 ? 9.972 -11.186 -18.498 1.00 70.81 179 LYS A C 1
ATOM 1505 O O . LYS A 1 179 ? 9.547 -11.920 -19.385 1.00 70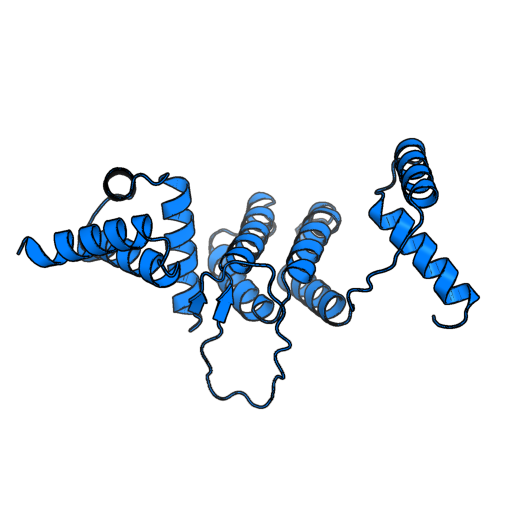.81 179 LYS A O 1
ATOM 1510 N N . ALA A 1 180 ? 11.182 -10.649 -18.488 1.00 70.19 180 ALA A N 1
ATOM 1511 C CA . ALA A 1 180 ? 12.200 -10.928 -19.487 1.00 70.19 180 ALA A CA 1
ATOM 1512 C C . ALA A 1 180 ? 13.396 -11.608 -18.820 1.00 70.19 180 ALA A C 1
ATOM 1514 O O . ALA A 1 180 ? 13.713 -11.325 -17.663 1.00 70.19 180 ALA A O 1
ATOM 1515 N N . LEU A 1 181 ? 14.040 -12.509 -19.556 1.00 76.06 181 LEU A N 1
ATOM 1516 C CA . LEU A 1 181 ? 15.384 -12.959 -19.225 1.00 76.06 181 LEU A CA 1
ATOM 1517 C C . LEU A 1 181 ? 16.348 -11.925 -19.794 1.00 76.06 181 LEU A C 1
ATOM 1519 O O . LEU A 1 181 ? 16.251 -11.569 -20.967 1.00 76.06 181 LEU A O 1
ATOM 1523 N N . VAL A 1 182 ? 17.233 -11.426 -18.945 1.00 78.44 182 VAL A N 1
ATOM 1524 C CA . VAL A 1 182 ? 18.231 -10.424 -19.307 1.00 78.44 182 VAL A CA 1
ATOM 1525 C C . VAL A 1 182 ? 19.580 -10.973 -18.887 1.00 78.44 182 VAL A C 1
ATOM 1527 O O . VAL A 1 182 ? 19.693 -11.572 -17.817 1.00 78.44 182 VAL A O 1
ATOM 1530 N N . ASP A 1 183 ? 20.578 -10.785 -19.742 1.00 84.50 183 ASP A N 1
ATOM 1531 C CA . ASP A 1 183 ? 21.950 -11.154 -19.431 1.00 84.50 183 ASP A CA 1
ATOM 1532 C C . ASP A 1 183 ? 22.457 -10.373 -18.204 1.00 84.50 183 ASP A C 1
ATOM 1534 O O . ASP A 1 183 ? 22.189 -9.175 -18.045 1.00 84.50 183 ASP A O 1
ATOM 1538 N N . GLU A 1 184 ? 23.180 -11.052 -17.316 1.00 85.19 184 GLU A N 1
ATOM 1539 C CA . GLU A 1 184 ? 23.674 -10.466 -16.069 1.00 85.19 184 GLU A CA 1
ATOM 1540 C C . GLU A 1 184 ? 24.650 -9.304 -16.317 1.00 85.19 184 GLU A C 1
ATOM 1542 O O . GLU A 1 184 ? 24.645 -8.315 -15.572 1.00 85.19 184 GLU A O 1
ATOM 1547 N N . ALA A 1 185 ? 25.426 -9.355 -17.404 1.00 87.94 185 ALA A N 1
ATOM 1548 C CA . ALA A 1 185 ? 26.310 -8.263 -17.792 1.00 87.94 185 ALA A CA 1
ATOM 1549 C C . ALA A 1 185 ? 25.505 -7.003 -18.143 1.00 87.94 185 ALA A C 1
ATOM 1551 O O . ALA A 1 185 ? 25.869 -5.902 -17.725 1.00 87.94 185 ALA A O 1
ATOM 1552 N N . CYS A 1 186 ? 24.368 -7.150 -18.831 1.00 85.25 186 CYS A N 1
ATOM 1553 C CA . CYS A 1 186 ? 23.479 -6.029 -19.144 1.00 85.25 186 CYS A CA 1
ATOM 1554 C C . CYS A 1 186 ? 22.886 -5.392 -17.881 1.00 85.25 186 CYS A C 1
ATOM 1556 O O . CYS A 1 186 ? 22.862 -4.166 -17.770 1.00 85.25 186 CYS A O 1
ATOM 1558 N N . ILE A 1 187 ? 22.462 -6.204 -16.905 1.00 85.00 187 ILE A N 1
ATOM 1559 C CA . ILE A 1 187 ? 21.966 -5.700 -15.612 1.00 85.00 187 ILE A CA 1
ATOM 1560 C C . ILE A 1 187 ? 23.069 -4.929 -14.882 1.00 85.00 187 ILE A C 1
ATOM 1562 O O . ILE A 1 187 ? 22.820 -3.853 -14.336 1.00 85.00 187 ILE A O 1
ATOM 1566 N N . THR A 1 188 ? 24.287 -5.467 -14.875 1.00 88.06 188 THR A N 1
ATOM 1567 C CA . THR A 1 188 ? 25.434 -4.852 -14.201 1.00 88.06 188 THR A CA 1
ATOM 1568 C C . THR A 1 188 ? 25.788 -3.509 -14.833 1.00 88.06 188 THR A C 1
ATOM 1570 O O . THR A 1 188 ? 25.892 -2.512 -14.120 1.00 88.06 188 THR A O 1
ATOM 1573 N N . MET A 1 189 ? 25.862 -3.444 -16.166 1.00 88.88 189 MET A N 1
ATOM 1574 C CA . MET A 1 189 ? 26.090 -2.192 -16.893 1.00 88.88 189 MET A CA 1
ATOM 1575 C C . MET A 1 189 ? 25.003 -1.153 -16.602 1.00 88.88 189 MET A C 1
ATOM 1577 O O . MET A 1 189 ? 25.323 -0.003 -16.304 1.00 88.88 189 MET A O 1
ATOM 1581 N N . ALA A 1 190 ? 23.728 -1.550 -16.624 1.00 86.81 190 ALA A N 1
ATOM 1582 C CA . ALA A 1 190 ? 22.620 -0.643 -16.336 1.00 86.81 190 ALA A CA 1
ATOM 1583 C C . ALA A 1 190 ? 22.655 -0.120 -14.887 1.00 86.81 190 ALA A C 1
ATOM 1585 O O . ALA A 1 190 ? 22.397 1.060 -14.658 1.00 86.81 190 ALA A O 1
ATOM 1586 N N . LYS A 1 191 ? 23.044 -0.948 -13.906 1.00 86.56 191 LYS A N 1
ATOM 1587 C CA . LYS A 1 191 ? 23.253 -0.505 -12.514 1.00 86.56 191 LYS A CA 1
ATOM 1588 C C . LYS A 1 191 ? 24.402 0.493 -12.389 1.00 86.56 191 LYS A C 1
ATOM 1590 O O . LYS A 1 191 ? 24.247 1.506 -11.710 1.00 86.56 191 LYS A O 1
ATOM 1595 N N . SER A 1 192 ? 25.534 0.233 -13.040 1.00 88.38 192 SER A N 1
ATOM 1596 C CA . SER A 1 192 ? 26.666 1.165 -13.052 1.00 88.38 192 SER A CA 1
ATOM 1597 C C . SER A 1 192 ? 26.282 2.495 -13.701 1.00 88.38 192 SER A C 1
ATOM 1599 O O . SER A 1 192 ? 26.588 3.555 -13.160 1.00 88.38 192 SER A O 1
ATOM 1601 N N . TYR A 1 193 ? 25.540 2.450 -14.809 1.00 89.06 193 TYR A N 1
ATOM 1602 C CA . TYR A 1 193 ? 25.022 3.647 -15.465 1.00 89.06 193 TYR A CA 1
ATOM 1603 C C . TYR A 1 193 ? 24.049 4.423 -14.565 1.00 89.06 193 TYR A C 1
ATOM 1605 O O . TYR A 1 193 ? 24.177 5.636 -14.434 1.00 89.06 193 TYR A O 1
ATOM 1613 N N . ALA A 1 194 ? 23.143 3.732 -13.864 1.00 86.75 194 ALA A N 1
ATOM 1614 C CA . ALA A 1 194 ? 22.231 4.338 -12.891 1.00 86.75 194 ALA A CA 1
ATOM 1615 C C . ALA A 1 194 ? 22.971 5.112 -11.794 1.00 86.75 194 ALA A C 1
ATOM 1617 O O . ALA A 1 194 ? 22.610 6.244 -11.472 1.00 86.75 194 ALA A O 1
ATOM 1618 N N . GLN A 1 195 ? 24.045 4.526 -11.259 1.00 85.12 195 GLN A N 1
ATOM 1619 C CA . GLN A 1 195 ? 24.872 5.167 -10.238 1.00 85.12 195 GLN A CA 1
ATOM 1620 C C . GLN A 1 195 ? 25.592 6.413 -10.762 1.00 85.12 195 GLN A C 1
ATOM 1622 O O . GLN A 1 195 ? 25.582 7.442 -10.088 1.00 85.12 195 GLN A O 1
ATOM 1627 N N . ILE A 1 196 ? 26.189 6.336 -11.956 1.00 91.50 196 ILE A N 1
ATOM 1628 C CA . ILE A 1 196 ? 26.923 7.457 -12.565 1.00 91.50 196 ILE A CA 1
ATOM 1629 C C . ILE A 1 196 ? 25.966 8.607 -12.894 1.00 91.50 196 ILE A C 1
ATOM 1631 O O . ILE A 1 196 ? 26.231 9.759 -12.553 1.00 91.50 196 ILE A O 1
ATOM 1635 N N . SER A 1 197 ? 24.832 8.285 -13.513 1.00 82.88 197 SER A N 1
ATOM 1636 C CA . SER A 1 197 ? 23.846 9.260 -13.981 1.00 82.88 197 SER A CA 1
ATOM 1637 C C . SER A 1 197 ? 22.906 9.755 -12.875 1.00 82.88 197 SER A C 1
ATOM 1639 O O . SER A 1 197 ? 22.132 10.677 -13.110 1.00 82.88 197 SER A O 1
ATOM 1641 N N . LYS A 1 198 ? 22.964 9.170 -11.667 1.00 85.38 198 LYS A N 1
ATOM 1642 C CA . LYS A 1 198 ? 22.056 9.449 -10.534 1.00 85.38 198 LYS A CA 1
ATOM 1643 C C . LYS A 1 198 ? 20.570 9.301 -10.890 1.00 85.38 198 LYS A C 1
ATOM 1645 O O . LYS A 1 198 ? 19.722 10.010 -10.351 1.00 85.38 198 LYS A O 1
ATOM 1650 N N . VAL A 1 199 ? 20.260 8.366 -11.781 1.00 81.44 199 VAL A N 1
ATOM 1651 C CA . VAL A 1 199 ? 18.889 8.019 -12.183 1.00 81.44 199 VAL A CA 1
ATOM 1652 C C . VAL A 1 199 ? 18.516 6.690 -11.530 1.00 81.44 199 VAL A C 1
ATOM 1654 O O . VAL A 1 199 ? 19.388 5.854 -11.283 1.00 81.44 199 VAL A O 1
ATOM 1657 N N . ALA A 1 200 ? 17.237 6.476 -11.215 1.00 77.38 200 ALA A N 1
ATOM 1658 C CA . ALA A 1 200 ? 16.811 5.192 -10.672 1.00 77.38 200 ALA A CA 1
ATOM 1659 C C . ALA A 1 200 ? 17.023 4.082 -11.713 1.00 77.38 200 ALA A C 1
ATOM 1661 O O . ALA A 1 200 ? 16.728 4.251 -12.895 1.00 77.38 200 ALA A O 1
ATOM 1662 N N . PHE A 1 201 ? 17.518 2.928 -11.261 1.00 78.75 201 PHE A N 1
ATOM 1663 C CA . PHE A 1 201 ? 17.734 1.765 -12.125 1.00 78.75 201 PHE A CA 1
ATOM 1664 C C . PHE A 1 201 ? 16.462 1.378 -12.895 1.00 78.75 201 PHE A C 1
ATOM 1666 O O . PHE A 1 201 ? 16.531 1.107 -14.089 1.00 78.75 201 PHE A O 1
ATOM 1673 N N . ASP A 1 202 ? 15.305 1.420 -12.233 1.00 77.06 202 ASP A N 1
ATOM 1674 C CA . ASP A 1 202 ? 14.020 1.089 -12.851 1.00 77.06 202 ASP A CA 1
ATOM 1675 C C . ASP A 1 202 ? 13.662 2.037 -14.001 1.00 77.06 202 ASP A C 1
ATOM 1677 O O . ASP A 1 202 ? 13.180 1.574 -15.031 1.00 77.06 202 ASP A O 1
ATOM 1681 N N . ASP A 1 203 ? 13.948 3.336 -13.862 1.00 75.88 203 ASP A N 1
ATOM 1682 C CA . ASP A 1 203 ? 13.672 4.325 -14.911 1.00 75.88 203 ASP A CA 1
ATOM 1683 C C . ASP A 1 203 ? 14.558 4.064 -16.148 1.00 75.88 203 ASP A C 1
ATOM 1685 O O . ASP A 1 203 ? 14.089 4.165 -17.278 1.00 75.88 203 ASP A O 1
ATOM 1689 N N . ILE A 1 204 ? 15.813 3.634 -15.954 1.00 84.19 204 ILE A N 1
ATOM 1690 C CA . ILE A 1 204 ? 16.716 3.243 -17.055 1.00 84.19 204 ILE A CA 1
ATOM 1691 C C . ILE A 1 204 ? 16.201 2.007 -17.793 1.00 84.19 204 ILE A C 1
ATOM 1693 O O . ILE A 1 204 ? 16.253 1.953 -19.021 1.00 84.19 204 ILE A O 1
ATOM 1697 N N . ILE A 1 205 ? 15.712 1.003 -17.060 1.00 84.38 205 ILE A N 1
ATOM 1698 C CA . ILE A 1 205 ? 15.152 -0.207 -17.672 1.00 84.38 205 ILE A CA 1
ATOM 1699 C C . ILE A 1 205 ? 13.851 0.114 -18.417 1.00 84.38 205 ILE A C 1
ATOM 1701 O O . ILE A 1 205 ? 13.650 -0.396 -19.520 1.00 84.38 205 ILE A O 1
ATOM 1705 N N . GLU A 1 206 ? 12.981 0.954 -17.847 1.00 81.31 206 GLU A N 1
ATOM 1706 C CA . GLU A 1 206 ? 11.754 1.406 -18.513 1.00 81.31 206 GLU A CA 1
ATOM 1707 C C . GLU A 1 206 ? 12.065 2.159 -19.814 1.00 81.31 206 GLU A C 1
ATOM 1709 O O . GLU A 1 206 ? 11.458 1.848 -20.841 1.00 81.31 206 GLU A O 1
ATOM 1714 N N . GLU A 1 207 ? 13.039 3.072 -19.802 1.00 84.44 207 GLU A N 1
ATOM 1715 C CA . GLU A 1 207 ? 13.435 3.842 -20.986 1.00 84.44 207 GLU A CA 1
ATOM 1716 C C . GLU A 1 207 ? 14.056 2.951 -22.069 1.00 84.44 207 GLU A C 1
ATOM 1718 O O . GLU A 1 207 ? 13.639 2.991 -23.225 1.00 84.44 207 GLU A O 1
ATOM 1723 N N . ALA A 1 208 ? 14.982 2.061 -21.696 1.00 84.62 208 ALA A N 1
ATOM 1724 C CA . ALA A 1 208 ? 15.606 1.131 -22.638 1.00 84.62 208 ALA A CA 1
ATOM 1725 C C . ALA A 1 208 ? 14.579 0.192 -23.298 1.00 84.62 208 ALA A C 1
ATOM 1727 O O . ALA A 1 208 ? 14.666 -0.109 -24.492 1.00 84.62 208 ALA A O 1
ATOM 1728 N N . LEU A 1 209 ? 13.583 -0.272 -22.534 1.00 83.38 209 LEU A N 1
ATOM 1729 C CA . LEU A 1 209 ? 12.486 -1.081 -23.065 1.00 83.38 209 LEU A CA 1
ATOM 1730 C C . LEU A 1 209 ? 11.560 -0.266 -23.969 1.00 83.38 209 LEU A C 1
ATOM 1732 O O . LEU A 1 209 ? 11.131 -0.783 -25.001 1.00 83.38 209 LEU A O 1
ATOM 1736 N N . ARG A 1 210 ? 11.254 0.984 -23.607 1.00 83.38 210 ARG A N 1
ATOM 1737 C CA . ARG A 1 210 ? 10.451 1.883 -24.441 1.00 83.38 210 ARG A CA 1
ATOM 1738 C C . ARG A 1 210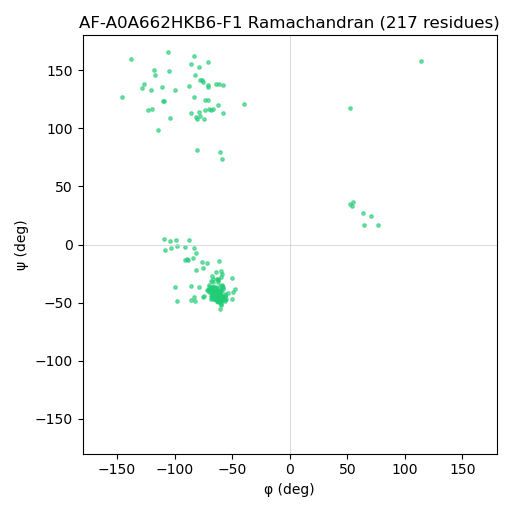 ? 11.129 2.112 -25.788 1.00 83.38 210 ARG A C 1
ATOM 1740 O O . ARG A 1 210 ? 10.510 1.840 -26.813 1.00 83.38 210 ARG A O 1
ATOM 1747 N N . GLU A 1 211 ? 12.401 2.500 -25.785 1.00 86.88 211 GLU A N 1
ATOM 1748 C CA . GLU A 1 211 ? 13.170 2.751 -27.007 1.00 86.88 211 GLU A CA 1
ATOM 1749 C C . GLU A 1 211 ? 13.244 1.492 -27.893 1.00 86.88 211 GLU A C 1
ATOM 1751 O O . GLU A 1 211 ? 13.119 1.559 -29.118 1.00 86.88 211 GLU A O 1
ATOM 1756 N N . TYR A 1 212 ? 13.396 0.310 -27.283 1.00 84.06 212 TYR A N 1
ATOM 1757 C CA . TYR A 1 212 ? 13.369 -0.961 -28.009 1.00 84.06 212 TYR A CA 1
ATOM 1758 C C . TYR A 1 212 ? 12.017 -1.231 -28.686 1.00 84.06 212 TYR A C 1
ATOM 1760 O O . TYR A 1 212 ? 11.980 -1.696 -29.829 1.00 84.06 212 TYR A O 1
ATOM 1768 N N . LEU A 1 213 ? 10.909 -0.968 -27.988 1.00 82.31 213 LEU A N 1
ATOM 1769 C CA . LEU A 1 213 ? 9.558 -1.185 -28.507 1.00 82.31 213 LEU A CA 1
ATOM 1770 C C . LEU A 1 213 ? 9.201 -0.191 -29.619 1.00 82.31 213 LEU A C 1
ATOM 1772 O O . LEU A 1 213 ? 8.645 -0.619 -30.631 1.00 82.31 213 LEU A O 1
ATOM 1776 N N . GLU A 1 214 ? 9.579 1.081 -29.475 1.00 85.81 214 GLU A N 1
ATOM 1777 C CA . GLU A 1 214 ? 9.412 2.117 -30.508 1.00 85.81 214 GLU A CA 1
ATOM 1778 C C . GLU A 1 214 ? 10.190 1.758 -31.781 1.00 85.81 214 GLU A C 1
ATOM 1780 O O . GLU A 1 214 ? 9.625 1.723 -32.874 1.00 85.81 214 GLU A O 1
ATOM 1785 N N . LYS A 1 215 ? 11.463 1.350 -31.658 1.00 88.00 215 LYS A N 1
ATOM 1786 C CA . LYS A 1 215 ? 12.274 0.895 -32.809 1.00 88.00 215 LYS A CA 1
ATOM 1787 C C . LYS A 1 215 ? 11.677 -0.306 -33.544 1.00 88.00 215 LYS A C 1
ATOM 1789 O O . LYS A 1 215 ? 12.011 -0.551 -34.702 1.00 88.00 215 LYS A O 1
ATOM 1794 N N . ARG A 1 216 ? 10.832 -1.088 -32.872 1.00 83.06 216 ARG A N 1
ATOM 1795 C CA . ARG A 1 216 ? 10.155 -2.269 -33.423 1.00 83.06 216 ARG A CA 1
ATOM 1796 C C . ARG A 1 216 ? 8.723 -1.975 -33.890 1.00 83.06 216 ARG A C 1
ATOM 1798 O O . ARG A 1 216 ? 8.085 -2.891 -34.403 1.00 83.06 216 ARG A O 1
ATOM 1805 N N . GLY A 1 217 ? 8.236 -0.742 -33.731 1.00 77.06 217 GLY A N 1
ATOM 1806 C CA . GLY A 1 217 ? 6.892 -0.317 -34.132 1.00 77.06 217 GLY A CA 1
ATOM 1807 C C . GLY A 1 217 ? 5.768 -0.892 -33.267 1.00 77.06 217 GLY A C 1
ATOM 1808 O O . GLY A 1 217 ? 4.646 -1.045 -33.745 1.00 77.06 217 GLY A O 1
ATOM 1809 N N . TYR A 1 218 ? 6.063 -1.272 -32.020 1.00 70.69 218 TYR A N 1
ATOM 1810 C CA . TYR A 1 218 ? 5.049 -1.740 -31.064 1.00 70.69 218 TYR A CA 1
ATOM 1811 C C . TYR A 1 218 ? 4.431 -0.605 -30.231 1.00 70.69 218 TYR A C 1
ATOM 1813 O O . TYR A 1 218 ? 3.434 -0.836 -29.542 1.00 70.69 218 TYR A O 1
ATOM 1821 N N . LEU A 1 219 ? 5.038 0.581 -30.284 1.00 62.94 219 LEU A N 1
ATOM 1822 C CA . LEU A 1 219 ? 4.614 1.857 -29.706 1.00 62.94 219 LEU A CA 1
ATOM 1823 C C . LEU A 1 219 ? 4.712 2.917 -30.804 1.00 62.94 219 LEU A C 1
ATOM 1825 O O . LEU A 1 219 ? 3.791 3.759 -30.859 1.00 62.94 219 LEU A O 1
#

Mean predicted aligned error: 14.76 Å

Secondary structure (DSSP, 8-state):
--HHHHHHHHHHHHHHHHT---HHHHHHHHHHHHHTS---HHHHHHHHT--HHHHHHHHHHHHHHHHTTEEEE---S---------------EEEEHHHHHHHHHHHHHHHHTTSS-HHHHHHHHHHHHHHHTT--HHHHHHHHHHHHHTGGGS-GGG--HHHHHHHHHHHHHH---------HHHHHHHHHHHHHHT--HHHHHHHHHHHHHHHTT--

Radius of gyration: 21.47 Å; Cα contacts (8 Å, |Δi|>4): 175; chains: 1; bounding box: 51×46×68 Å